Protein AF-A0A6P6XEX5-F1 (afdb_monomer)

Nearest PDB structures (foldseek):
  5hws-assembly1_D  TM=6.840E-01  e=1.763E-03  Thermococcus kodakarensis KOD1
  5ayv-assembly1_A  TM=7.114E-01  e=7.453E-03  Thermococcus kodakarensis KOD1
  3i83-assembly1_A  TM=6.029E-01  e=3.952E-03  Methylococcus capsulatus
  8wl4-assembly1_B-2  TM=6.010E-01  e=1.116E-02  Levilactobacillus brevis
  5x20-assembly3_F  TM=5.588E-01  e=9.944E-03  Enterococcus faecium DO

Sequence (180 aa):
MILKLFLSLLPSLVGALGEPPTDGKTDTNPEGLTAAYGKWASAVAGRLLAGGLSCKVLEKEAFQKQMFEKLIWICAFMLVGARHPGATVGIVEKEYRSEVSSLISELAAAAAAGKGIVFEPAMEDRLCAYSRTVAHFPTAVKEFKWRNGWFYSLSDKAIAEGKPDPCPLHTAWLKELNVV

Foldseek 3Di:
DPDPKDKPPQDQPPDDVPDQTDAQDFPVRNLGLIEIEDPCRVVVQVVCVVSVYHYHYDYPQVVVLSSLLSLQLLLLQQLQLLVPPPAFLQCCVPVVVVSSVVSSVLSQQVCCVVPVHDHDPPSSVVSSRSSVVRRRHRHHDPPCCVHVVVLVVQQVVCVVVVHDGSRVSSNVSCVVSVVD

Structure (mmCIF, N/CA/C/O backbone):
data_AF-A0A6P6XEX5-F1
#
_entry.id   AF-A0A6P6XEX5-F1
#
loop_
_atom_site.group_PDB
_atom_site.id
_atom_site.type_symbol
_atom_site.label_atom_id
_atom_site.label_alt_id
_atom_site.label_comp_id
_atom_site.label_asym_id
_atom_site.label_entity_id
_atom_site.label_seq_id
_atom_site.pdbx_PDB_ins_code
_atom_site.Cartn_x
_atom_site.Cartn_y
_atom_site.Cartn_z
_atom_site.occupancy
_atom_site.B_iso_or_equiv
_atom_site.auth_seq_id
_atom_site.auth_comp_id
_atom_site.auth_asym_id
_atom_site.auth_atom_id
_atom_site.pdbx_PDB_model_num
ATOM 1 N N . MET A 1 1 ? 13.492 -26.925 0.947 1.00 27.88 1 MET A N 1
ATOM 2 C CA . MET A 1 1 ? 14.349 -25.730 0.778 1.00 27.88 1 MET A CA 1
ATOM 3 C C . MET A 1 1 ? 13.771 -24.875 -0.350 1.00 27.88 1 MET A C 1
ATOM 5 O O . MET A 1 1 ? 14.264 -24.917 -1.466 1.00 27.88 1 MET A O 1
ATOM 9 N N . ILE A 1 2 ? 12.652 -24.187 -0.090 1.00 27.62 2 ILE A N 1
ATOM 10 C CA . ILE A 1 2 ? 11.978 -23.347 -1.091 1.00 27.62 2 ILE A CA 1
ATOM 11 C C . ILE A 1 2 ? 12.724 -22.013 -1.161 1.00 27.62 2 ILE A C 1
ATOM 13 O O . ILE A 1 2 ? 13.007 -21.387 -0.140 1.00 27.62 2 ILE A O 1
ATOM 17 N N . LEU A 1 3 ? 13.110 -21.664 -2.382 1.00 27.16 3 LEU A N 1
ATOM 18 C CA . LEU A 1 3 ? 13.881 -20.501 -2.797 1.00 27.16 3 LEU A CA 1
ATOM 19 C C . LEU A 1 3 ? 13.359 -19.217 -2.111 1.00 27.16 3 LEU A C 1
ATOM 21 O O . LEU A 1 3 ? 12.301 -18.711 -2.467 1.00 27.16 3 LEU A O 1
ATOM 25 N N . LYS A 1 4 ? 14.088 -18.676 -1.121 1.00 36.16 4 LYS A N 1
ATOM 26 C CA . LYS A 1 4 ? 13.813 -17.347 -0.536 1.00 36.16 4 LYS A CA 1
ATOM 27 C C . LYS A 1 4 ? 14.276 -16.259 -1.510 1.00 36.16 4 LYS A C 1
ATOM 29 O O . LYS A 1 4 ? 15.278 -15.593 -1.268 1.00 36.16 4 LYS A O 1
ATOM 34 N N . LEU A 1 5 ? 13.587 -16.137 -2.636 1.00 39.56 5 LEU A N 1
ATOM 35 C CA . LEU A 1 5 ? 13.584 -14.911 -3.417 1.00 39.56 5 LEU A CA 1
ATOM 36 C C . LEU A 1 5 ? 12.306 -14.174 -3.034 1.00 39.56 5 LEU A C 1
ATOM 38 O O . LEU A 1 5 ? 11.211 -14.653 -3.318 1.00 39.56 5 LEU A O 1
ATOM 42 N N . PHE A 1 6 ? 12.450 -13.036 -2.369 1.00 53.50 6 PHE A N 1
ATOM 43 C CA . PHE A 1 6 ? 11.340 -12.110 -2.223 1.00 53.50 6 PHE A CA 1
ATOM 44 C C . PHE A 1 6 ? 11.479 -11.089 -3.346 1.00 53.50 6 PHE A C 1
ATOM 46 O O . PHE A 1 6 ? 12.516 -10.440 -3.478 1.00 53.50 6 PHE A O 1
ATOM 53 N N . LEU A 1 7 ? 10.454 -11.014 -4.186 1.00 52.31 7 LEU A N 1
ATOM 54 C CA . LEU A 1 7 ? 10.374 -10.083 -5.298 1.00 52.31 7 LEU A CA 1
ATOM 55 C C . LEU A 1 7 ? 9.227 -9.128 -4.984 1.00 52.31 7 LEU A C 1
ATOM 57 O O . LEU A 1 7 ? 8.080 -9.562 -4.866 1.00 52.31 7 LEU A O 1
ATOM 61 N N . SER A 1 8 ? 9.522 -7.843 -4.811 1.00 54.03 8 SER A N 1
ATOM 62 C CA . SER A 1 8 ? 8.479 -6.822 -4.765 1.00 54.03 8 SER A CA 1
ATOM 63 C C . SER A 1 8 ? 8.159 -6.455 -6.212 1.00 54.03 8 SER A C 1
ATOM 65 O O . SER A 1 8 ? 8.762 -5.555 -6.795 1.00 54.03 8 SER A O 1
ATOM 67 N N . LEU A 1 9 ? 7.268 -7.230 -6.834 1.00 51.44 9 LEU A N 1
ATOM 68 C CA . LEU A 1 9 ? 6.806 -6.959 -8.193 1.00 51.44 9 LEU A CA 1
ATOM 69 C C . LEU A 1 9 ? 5.894 -5.727 -8.182 1.00 51.44 9 LEU A C 1
ATOM 71 O O . LEU A 1 9 ? 4.719 -5.771 -7.819 1.00 51.44 9 LEU A O 1
ATOM 75 N N . LEU A 1 10 ? 6.474 -4.610 -8.583 1.00 47.97 10 LEU A N 1
ATOM 76 C CA . LEU A 1 10 ? 5.819 -3.362 -8.931 1.00 47.97 10 LEU A CA 1
ATOM 77 C C . LEU A 1 10 ? 6.327 -3.025 -10.337 1.00 47.97 10 LEU A C 1
ATOM 79 O O . LEU A 1 10 ? 7.532 -2.805 -10.467 1.00 47.97 10 LEU A O 1
ATOM 83 N N . PRO A 1 11 ? 5.520 -2.879 -11.398 1.00 49.88 11 PRO A N 1
ATOM 84 C CA . PRO A 1 11 ? 4.329 -3.538 -11.926 1.00 49.88 11 PRO A CA 1
ATOM 85 C C . PRO A 1 11 ? 4.674 -4.360 -13.197 1.00 49.88 11 PRO A C 1
ATOM 87 O O . PRO A 1 11 ? 3.879 -4.392 -14.131 1.00 49.88 11 PRO A O 1
ATOM 90 N N . SER A 1 12 ? 5.860 -4.976 -13.265 1.00 43.56 12 SER A N 1
ATOM 91 C CA . SER A 1 12 ? 6.526 -5.473 -14.491 1.00 43.56 12 SER A CA 1
ATOM 92 C C . SER A 1 12 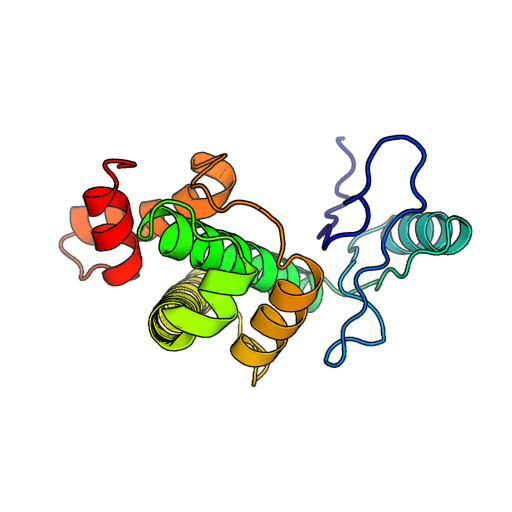? 5.778 -6.520 -15.341 1.00 43.56 12 SER A C 1
ATOM 94 O O . SER A 1 12 ? 6.319 -7.027 -16.319 1.00 43.56 12 SER A O 1
ATOM 96 N N . LEU A 1 13 ? 4.534 -6.845 -14.990 1.00 50.16 13 LEU A N 1
ATOM 97 C CA . LEU A 1 13 ? 3.676 -7.825 -15.655 1.00 50.16 13 LEU A CA 1
ATOM 98 C C . LEU A 1 13 ? 2.259 -7.303 -15.925 1.00 50.16 13 LEU A C 1
ATOM 100 O O . LEU A 1 13 ? 1.345 -8.085 -16.173 1.00 50.16 13 LEU A O 1
ATOM 104 N N . VAL A 1 14 ? 2.050 -5.990 -15.863 1.00 52.62 14 VAL A N 1
ATOM 105 C CA . VAL A 1 14 ? 0.822 -5.401 -16.385 1.00 5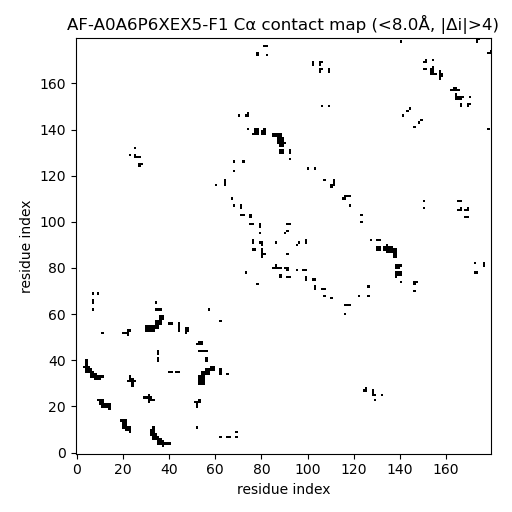2.62 14 VAL A CA 1
ATOM 106 C C . VAL A 1 14 ? 0.942 -5.306 -17.905 1.00 52.62 14 VAL A C 1
ATOM 108 O O . VAL A 1 14 ? 1.577 -4.395 -18.430 1.00 52.62 14 VAL A O 1
ATOM 111 N N . GLY A 1 15 ? 0.351 -6.277 -18.587 1.00 54.38 15 GLY A N 1
ATOM 112 C CA . GLY A 1 15 ? 0.158 -6.297 -20.031 1.00 54.38 15 GLY A CA 1
ATOM 113 C C . GLY A 1 15 ? -0.719 -7.485 -20.406 1.00 54.38 15 GLY A C 1
ATOM 114 O O . GLY A 1 15 ? -0.703 -8.515 -19.721 1.00 54.38 15 GLY A O 1
ATOM 115 N N . ALA A 1 16 ? -1.518 -7.349 -21.459 1.00 59.72 16 ALA A N 1
ATOM 116 C CA . ALA A 1 16 ? -2.188 -8.501 -22.047 1.00 59.72 16 ALA A CA 1
ATOM 117 C C . ALA A 1 16 ? -1.142 -9.486 -22.602 1.00 59.72 16 ALA A C 1
ATOM 119 O O . ALA A 1 16 ? -0.001 -9.122 -22.893 1.00 59.72 16 ALA A O 1
ATOM 120 N N . LEU A 1 17 ? -1.516 -10.759 -22.758 1.00 60.75 17 LEU A N 1
ATOM 121 C CA . LEU A 1 17 ? -0.630 -11.739 -23.384 1.00 60.75 17 LEU A CA 1
ATOM 122 C C . LEU A 1 17 ? -0.215 -11.243 -24.780 1.00 60.75 17 LEU A C 1
ATOM 124 O O . LEU A 1 17 ? -1.068 -11.041 -25.639 1.00 60.75 17 LEU A O 1
ATOM 128 N N . GLY A 1 18 ? 1.092 -11.077 -24.995 1.00 68.38 18 GLY A N 1
ATOM 129 C CA . GLY A 1 18 ? 1.657 -10.571 -26.250 1.00 68.38 18 GLY A CA 1
ATOM 130 C C . GLY A 1 18 ? 2.039 -9.088 -26.233 1.00 68.38 18 GLY A C 1
ATOM 131 O O . GLY A 1 18 ? 2.708 -8.640 -27.160 1.00 68.38 18 GLY A O 1
ATOM 132 N N . GLU A 1 19 ? 1.688 -8.339 -25.185 1.00 71.06 19 GLU A N 1
ATOM 133 C CA . GLU A 1 19 ? 2.183 -6.976 -24.995 1.00 71.06 19 GLU A CA 1
ATOM 134 C C . GLU A 1 19 ? 3.587 -6.976 -24.371 1.00 71.06 19 GLU A C 1
ATOM 136 O O . GLU A 1 19 ? 3.905 -7.838 -23.541 1.00 71.06 19 GLU A O 1
ATOM 141 N N . PRO A 1 20 ? 4.454 -6.021 -24.756 1.00 69.31 20 PRO A N 1
ATOM 142 C CA . PRO A 1 20 ? 5.742 -5.852 -24.104 1.00 69.31 20 PRO A CA 1
ATOM 143 C C . PRO A 1 20 ? 5.537 -5.516 -22.618 1.00 69.31 20 PRO A C 1
ATOM 145 O O . PRO A 1 20 ? 4.615 -4.774 -22.270 1.00 69.31 20 PRO A O 1
ATOM 148 N N . PRO A 1 21 ? 6.384 -6.044 -21.722 1.00 71.38 21 PRO A N 1
ATOM 149 C CA . PRO A 1 21 ? 6.218 -5.816 -20.297 1.00 71.38 21 PRO A CA 1
ATOM 150 C C . PRO A 1 21 ? 6.490 -4.345 -19.952 1.00 71.38 21 PRO A C 1
ATOM 152 O O . PRO A 1 21 ? 7.447 -3.741 -20.439 1.00 71.38 21 PRO A O 1
ATOM 155 N N . THR A 1 22 ? 5.654 -3.766 -19.089 1.00 71.00 22 THR A N 1
ATOM 156 C CA . THR A 1 22 ? 5.794 -2.363 -18.673 1.00 71.00 22 THR A CA 1
ATOM 157 C C . THR A 1 22 ? 6.792 -2.242 -17.528 1.00 71.00 22 THR A C 1
ATOM 159 O O . THR A 1 22 ? 6.556 -2.752 -16.434 1.00 71.00 22 THR A O 1
ATOM 162 N N . ASP A 1 23 ? 7.904 -1.544 -17.754 1.00 75.50 23 ASP A N 1
ATOM 163 C CA . ASP A 1 23 ? 8.873 -1.252 -16.699 1.00 75.50 23 ASP A CA 1
ATOM 164 C C . ASP A 1 23 ? 8.265 -0.297 -15.659 1.00 75.50 23 ASP A C 1
ATOM 166 O O . ASP A 1 23 ? 7.586 0.670 -15.998 1.00 75.50 23 ASP A O 1
ATOM 170 N N . GLY A 1 24 ? 8.511 -0.554 -14.376 1.00 73.06 24 GLY A N 1
ATOM 171 C CA . GLY A 1 24 ? 7.910 0.177 -13.259 1.00 73.06 24 GLY A CA 1
ATOM 172 C C . GLY A 1 24 ? 8.481 1.557 -13.004 1.00 73.06 24 GLY A C 1
ATOM 173 O O . GLY A 1 24 ? 8.614 1.932 -11.843 1.00 73.06 24 GLY A O 1
ATOM 174 N N . LYS A 1 25 ? 8.899 2.258 -14.051 1.00 83.38 25 LYS A N 1
ATOM 175 C CA . LYS A 1 25 ? 9.536 3.567 -13.970 1.00 83.38 25 LYS A CA 1
ATOM 176 C C . LYS A 1 25 ? 8.484 4.655 -13.841 1.00 83.38 25 LYS A C 1
ATOM 178 O O . LYS A 1 25 ? 7.477 4.645 -14.544 1.00 83.38 25 LYS A O 1
ATOM 183 N N . THR A 1 26 ? 8.742 5.601 -12.951 1.00 81.31 26 THR A N 1
ATOM 184 C CA . THR A 1 26 ? 7.909 6.791 -12.749 1.00 81.31 26 THR A CA 1
ATOM 185 C C . THR A 1 26 ? 8.785 8.042 -12.796 1.00 81.31 26 THR A C 1
ATOM 187 O O . THR A 1 26 ? 10.012 7.954 -12.782 1.00 81.31 26 THR A O 1
ATOM 190 N N . ASP A 1 27 ? 8.155 9.212 -12.821 1.00 83.06 27 ASP A N 1
ATOM 191 C CA . ASP A 1 27 ? 8.796 10.515 -12.611 1.00 83.06 27 ASP A CA 1
ATOM 192 C C . ASP A 1 27 ? 9.574 10.585 -11.284 1.00 83.06 27 ASP A C 1
ATOM 194 O O . ASP A 1 27 ? 10.649 11.178 -11.227 1.00 83.06 27 ASP A O 1
ATOM 198 N N . THR A 1 28 ? 9.078 9.927 -10.233 1.00 82.88 28 THR A N 1
ATOM 199 C CA . THR A 1 28 ? 9.733 9.860 -8.913 1.00 82.88 28 THR A CA 1
ATOM 200 C C . THR A 1 28 ? 10.701 8.685 -8.741 1.00 82.88 28 THR A C 1
ATOM 202 O O . THR A 1 28 ? 11.463 8.664 -7.776 1.00 82.88 28 THR A O 1
ATOM 205 N N . ASN A 1 29 ? 10.655 7.688 -9.629 1.00 82.94 29 ASN A N 1
ATOM 206 C CA . ASN A 1 29 ? 11.462 6.465 -9.585 1.00 82.94 29 ASN A CA 1
ATOM 207 C C . ASN A 1 29 ? 11.939 6.085 -10.998 1.00 82.94 29 ASN A C 1
ATOM 209 O O . ASN A 1 29 ? 11.479 5.083 -11.564 1.00 82.94 29 ASN A O 1
ATOM 213 N N . PRO A 1 30 ? 12.851 6.873 -11.596 1.00 83.69 30 PRO A N 1
ATOM 214 C CA . PRO A 1 30 ? 13.365 6.616 -12.942 1.00 83.69 30 PRO A CA 1
ATOM 215 C C . PRO A 1 30 ? 14.175 5.312 -13.040 1.00 83.69 30 PRO A C 1
ATOM 217 O O . PRO A 1 30 ? 14.339 4.753 -14.125 1.00 83.69 30 PRO A O 1
ATOM 220 N N . GLU A 1 31 ? 14.662 4.797 -11.911 1.00 82.81 31 GLU A N 1
ATOM 221 C CA . GLU A 1 31 ? 15.345 3.510 -11.786 1.00 82.81 31 GLU A CA 1
ATOM 222 C C . GLU A 1 31 ? 14.390 2.305 -11.727 1.00 82.81 31 GLU A C 1
ATOM 224 O O . GLU A 1 31 ? 14.846 1.162 -11.757 1.00 82.81 31 GLU A O 1
ATOM 229 N N . GLY A 1 32 ? 13.082 2.565 -11.650 1.00 84.38 32 GLY A N 1
ATOM 230 C CA . GLY A 1 32 ? 12.016 1.575 -11.577 1.00 84.38 32 GLY A CA 1
ATOM 231 C C . GLY A 1 32 ? 11.721 1.059 -10.170 1.00 84.38 32 GLY A C 1
ATOM 232 O O . GLY A 1 32 ? 12.504 1.197 -9.231 1.00 84.38 32 GLY A O 1
ATOM 233 N N . LEU A 1 33 ? 10.540 0.466 -10.008 1.00 84.75 33 LEU A N 1
ATOM 234 C CA . LEU A 1 33 ? 10.009 0.035 -8.710 1.00 84.75 33 LEU A CA 1
ATOM 235 C C . LEU A 1 33 ? 10.213 -1.458 -8.406 1.00 84.75 33 LEU A C 1
ATOM 237 O O . LEU A 1 33 ? 9.987 -1.890 -7.276 1.00 84.75 33 LEU A O 1
ATOM 241 N N . THR A 1 34 ? 10.644 -2.259 -9.384 1.00 87.62 34 THR A N 1
ATOM 242 C CA . THR A 1 34 ? 10.927 -3.680 -9.150 1.00 87.62 34 THR A CA 1
ATOM 243 C C . THR A 1 34 ? 12.220 -3.826 -8.346 1.00 87.62 34 THR A C 1
ATOM 245 O O . THR A 1 34 ? 13.259 -3.270 -8.704 1.00 87.62 34 THR A O 1
ATOM 248 N N . ALA A 1 35 ? 12.173 -4.609 -7.268 1.00 90.50 35 ALA A N 1
ATOM 249 C CA . ALA A 1 35 ? 13.337 -4.888 -6.435 1.00 90.50 35 ALA A CA 1
ATOM 250 C C . ALA A 1 35 ? 13.400 -6.353 -5.997 1.00 90.50 35 ALA A C 1
ATOM 252 O O . ALA A 1 35 ? 12.380 -7.041 -5.899 1.00 90.50 35 ALA A O 1
ATOM 253 N N . ALA A 1 36 ? 14.618 -6.817 -5.728 1.00 91.75 36 ALA A N 1
ATOM 254 C CA . ALA A 1 36 ? 14.936 -8.163 -5.284 1.00 91.75 36 ALA A CA 1
ATOM 255 C C . ALA A 1 36 ? 15.941 -8.134 -4.125 1.00 91.75 36 ALA A C 1
ATOM 257 O O . ALA A 1 36 ? 16.850 -7.305 -4.083 1.00 91.75 36 ALA A O 1
ATOM 258 N N . TYR A 1 37 ? 15.809 -9.100 -3.217 1.00 91.88 37 TYR A N 1
ATOM 259 C CA . TYR A 1 37 ? 16.752 -9.353 -2.126 1.00 91.88 37 TYR A CA 1
ATOM 260 C C . TYR A 1 37 ? 17.051 -10.853 -1.997 1.00 91.88 37 TYR A C 1
ATOM 262 O O . TYR A 1 37 ? 16.199 -11.706 -2.266 1.00 91.88 37 TYR A O 1
ATOM 270 N N . GLY A 1 38 ? 18.268 -11.175 -1.549 1.00 91.94 38 GLY A N 1
ATOM 271 C CA . GLY A 1 38 ? 18.718 -12.530 -1.230 1.00 91.94 38 GLY A CA 1
ATOM 272 C C . GLY A 1 38 ? 19.782 -13.075 -2.185 1.00 91.94 38 GLY A C 1
ATOM 273 O O . GLY A 1 38 ? 20.195 -12.420 -3.137 1.00 91.94 38 GLY A O 1
ATOM 274 N N . LYS A 1 39 ? 20.210 -14.323 -1.940 1.00 94.00 39 LYS A N 1
ATOM 275 C CA . LYS A 1 39 ? 21.330 -14.992 -2.639 1.00 94.00 39 LYS A CA 1
ATOM 276 C C . LYS A 1 39 ? 21.255 -14.920 -4.171 1.00 94.00 39 LYS A C 1
ATOM 278 O O . LYS A 1 39 ? 22.284 -14.901 -4.835 1.00 94.00 39 LYS A O 1
ATOM 283 N N . TRP A 1 40 ? 20.045 -14.924 -4.727 1.00 93.69 40 TRP A N 1
ATOM 284 C CA . TRP A 1 40 ? 19.809 -14.960 -6.171 1.00 93.69 40 TRP A CA 1
ATOM 285 C C . TRP A 1 40 ? 19.349 -13.620 -6.751 1.00 93.69 40 TRP A C 1
ATOM 287 O O . TRP A 1 40 ? 19.015 -13.570 -7.932 1.00 93.69 40 TRP A O 1
ATOM 297 N N . ALA A 1 41 ? 19.326 -12.546 -5.955 1.00 91.88 41 ALA A N 1
ATOM 298 C CA . ALA A 1 41 ? 18.794 -11.254 -6.381 1.00 91.88 41 ALA A CA 1
ATOM 299 C C . ALA A 1 41 ? 19.501 -10.726 -7.636 1.00 91.88 41 ALA A C 1
ATOM 301 O O . ALA A 1 41 ? 18.828 -10.372 -8.598 1.00 91.88 41 ALA A O 1
ATOM 302 N N . SER A 1 42 ? 20.835 -10.790 -7.693 1.00 94.12 42 SER A N 1
ATOM 303 C CA . SER A 1 42 ? 21.598 -10.357 -8.874 1.00 94.12 42 SER A CA 1
ATOM 304 C C . SER A 1 42 ? 21.297 -11.194 -10.118 1.00 94.12 42 SER A C 1
ATOM 306 O O . SER A 1 42 ? 21.179 -10.653 -11.213 1.00 94.12 42 SER A O 1
ATOM 308 N N . ALA A 1 43 ? 21.117 -12.510 -9.964 1.00 94.12 43 ALA A N 1
ATOM 309 C CA . ALA A 1 43 ? 20.757 -13.382 -11.082 1.00 94.12 43 ALA A CA 1
ATOM 310 C C . ALA A 1 43 ? 19.347 -13.073 -11.614 1.00 94.12 43 ALA A C 1
ATOM 312 O O . ALA A 1 43 ? 19.109 -13.120 -12.818 1.00 94.12 43 ALA A O 1
ATOM 313 N N . VAL A 1 44 ? 18.412 -12.739 -10.724 1.00 91.56 44 VAL A N 1
ATOM 314 C CA . VAL A 1 44 ? 17.046 -12.336 -11.085 1.00 91.56 44 VAL A CA 1
ATOM 315 C C . VAL A 1 44 ? 17.042 -10.973 -11.761 1.00 91.56 44 VAL A C 1
ATOM 317 O O . VAL A 1 44 ? 16.433 -10.835 -12.818 1.00 91.56 44 VAL A O 1
ATOM 320 N N . ALA A 1 45 ? 17.772 -10.003 -11.210 1.00 91.62 45 ALA A N 1
ATOM 321 C CA . ALA A 1 45 ? 17.919 -8.686 -11.811 1.00 91.62 45 ALA A CA 1
ATOM 322 C C . ALA A 1 45 ? 18.525 -8.777 -13.218 1.00 91.62 45 ALA A C 1
ATOM 324 O O . ALA A 1 45 ? 18.003 -8.165 -14.143 1.00 91.62 45 ALA A O 1
ATOM 325 N N . GLY A 1 46 ? 19.548 -9.619 -13.414 1.00 94.00 46 GLY A N 1
ATOM 326 C CA . GLY A 1 46 ? 20.130 -9.870 -14.735 1.00 94.00 46 GLY A CA 1
ATOM 327 C C . GLY A 1 46 ? 19.138 -10.472 -15.738 1.00 94.00 46 GLY A C 1
ATOM 328 O O . GLY A 1 46 ? 19.132 -10.084 -16.903 1.00 94.00 46 GLY A O 1
ATOM 329 N N . ARG A 1 47 ? 18.256 -11.380 -15.296 1.00 92.19 47 ARG A N 1
ATOM 330 C CA . ARG A 1 47 ? 17.200 -11.951 -16.154 1.00 92.19 47 ARG A CA 1
ATOM 331 C C . ARG A 1 47 ? 16.126 -10.928 -16.522 1.00 92.19 47 ARG A C 1
ATOM 333 O O . ARG A 1 47 ? 15.693 -10.913 -17.667 1.00 92.19 47 ARG A O 1
ATOM 340 N N . LEU A 1 48 ? 15.714 -10.085 -15.575 1.00 89.38 48 LEU A N 1
ATOM 341 C CA . LEU A 1 48 ? 14.763 -9.001 -15.836 1.00 89.38 48 LEU A CA 1
ATOM 342 C C . LEU A 1 48 ? 15.359 -7.976 -16.808 1.00 89.38 48 LEU A C 1
ATOM 344 O O . LEU A 1 48 ? 14.705 -7.622 -17.785 1.00 89.38 48 LEU A O 1
ATOM 348 N N . LEU A 1 49 ? 16.629 -7.609 -16.619 1.00 90.75 49 LEU A N 1
ATOM 349 C CA . LEU A 1 49 ? 17.345 -6.705 -17.517 1.00 90.75 49 LEU A CA 1
ATOM 350 C C . LEU A 1 49 ? 17.442 -7.262 -18.942 1.00 90.75 49 LEU A C 1
ATOM 352 O O . LEU A 1 49 ? 17.220 -6.526 -19.898 1.00 90.75 49 LEU A O 1
ATOM 356 N N . ALA A 1 50 ? 17.713 -8.563 -19.096 1.00 89.69 50 ALA A N 1
ATOM 357 C CA . ALA A 1 50 ? 17.712 -9.222 -20.405 1.00 89.69 50 ALA A CA 1
ATOM 358 C C . ALA A 1 50 ? 16.335 -9.176 -21.101 1.00 89.69 50 ALA A C 1
ATOM 360 O O . ALA A 1 50 ? 16.268 -9.232 -22.325 1.00 89.69 50 ALA A O 1
ATOM 361 N N . GLY A 1 51 ? 15.251 -9.047 -20.330 1.00 84.69 51 GLY A N 1
ATOM 362 C CA . GLY A 1 51 ? 13.890 -8.808 -20.817 1.00 84.69 51 GLY A CA 1
ATOM 363 C C . GLY A 1 51 ? 13.502 -7.328 -20.933 1.00 84.69 51 GLY A C 1
ATOM 364 O O . GLY A 1 51 ? 12.324 -7.040 -21.118 1.00 84.69 51 GLY A O 1
ATOM 365 N N . GLY A 1 52 ? 14.450 -6.393 -20.795 1.00 85.88 52 GLY A N 1
ATOM 366 C CA . GLY A 1 52 ? 14.203 -4.949 -20.884 1.00 85.88 52 GLY A CA 1
ATOM 367 C C . GLY A 1 52 ? 13.596 -4.312 -19.628 1.00 85.88 52 GLY A C 1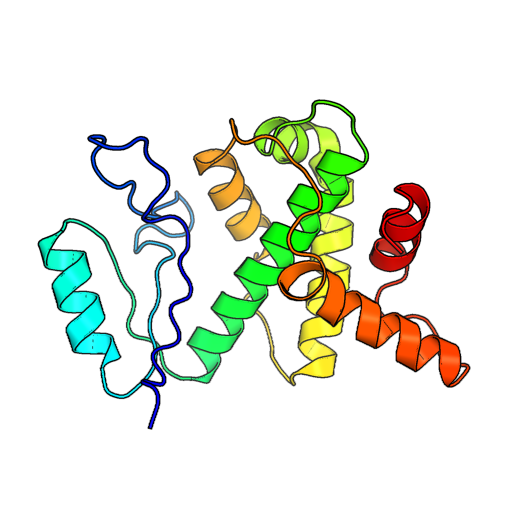
ATOM 368 O O . GLY A 1 52 ? 13.139 -3.174 -19.689 1.00 85.88 52 GLY A O 1
ATOM 369 N N . LEU A 1 53 ? 13.593 -5.018 -18.494 1.00 87.00 53 LEU A N 1
ATOM 370 C CA . LEU A 1 53 ? 12.986 -4.567 -17.242 1.00 87.00 53 LEU A CA 1
ATOM 371 C C . LEU A 1 53 ? 14.038 -4.181 -16.206 1.00 87.00 53 LEU A C 1
ATOM 373 O O . LEU A 1 53 ? 15.026 -4.887 -15.996 1.00 87.00 53 LEU A O 1
ATOM 377 N N . SER A 1 54 ? 13.798 -3.077 -15.504 1.00 89.69 54 SER A N 1
ATOM 378 C CA . SER A 1 54 ? 14.641 -2.673 -14.385 1.00 89.69 54 SER A CA 1
ATOM 379 C C . SER A 1 54 ? 14.407 -3.558 -13.155 1.00 89.69 54 SER A C 1
ATOM 381 O O . SER A 1 54 ? 13.308 -4.058 -12.908 1.00 89.69 54 SER A O 1
ATOM 383 N N . CYS A 1 55 ? 15.458 -3.777 -12.364 1.00 90.75 55 CYS A N 1
ATOM 384 C CA . CYS A 1 55 ? 15.356 -4.453 -11.076 1.00 90.75 55 CYS A CA 1
ATOM 385 C C . CYS A 1 55 ? 16.488 -4.008 -10.152 1.00 90.75 55 CYS A C 1
ATOM 387 O O . CYS A 1 55 ? 17.666 -4.204 -10.454 1.00 90.75 55 CYS A O 1
ATOM 389 N N . LYS A 1 56 ? 16.127 -3.441 -9.002 1.00 91.88 56 LYS A N 1
ATOM 390 C CA . LYS A 1 56 ? 17.075 -3.078 -7.948 1.00 91.88 56 LYS A CA 1
ATOM 391 C C . LYS A 1 56 ? 17.440 -4.303 -7.119 1.00 91.88 56 LYS A C 1
ATOM 393 O O . LYS A 1 56 ? 16.556 -4.995 -6.619 1.00 91.88 56 LYS A O 1
ATOM 398 N N . VAL A 1 57 ? 18.730 -4.535 -6.899 1.00 93.19 57 VAL A N 1
ATOM 399 C CA . VAL A 1 57 ? 19.184 -5.446 -5.842 1.00 93.19 57 VAL A CA 1
ATOM 400 C C . VAL A 1 57 ? 19.369 -4.621 -4.580 1.00 93.19 57 VAL A C 1
ATOM 402 O O . VAL A 1 57 ? 20.174 -3.695 -4.561 1.00 93.19 57 VAL A O 1
ATOM 405 N N . LEU A 1 58 ? 18.584 -4.923 -3.553 1.00 93.38 58 LEU A N 1
ATOM 406 C CA . LEU A 1 58 ? 18.568 -4.171 -2.303 1.00 93.38 58 LEU A CA 1
ATOM 407 C C . LEU A 1 58 ? 19.022 -5.043 -1.146 1.00 93.38 58 LEU A C 1
ATOM 409 O O . LEU A 1 58 ? 18.822 -6.255 -1.166 1.00 93.38 58 LEU A O 1
ATOM 413 N N . GLU A 1 59 ? 19.544 -4.403 -0.105 1.00 93.75 59 GLU A N 1
ATOM 414 C CA . GLU A 1 59 ? 19.728 -5.034 1.197 1.00 93.75 59 GLU A CA 1
ATOM 415 C C . GLU A 1 59 ? 18.392 -5.234 1.917 1.00 93.75 59 GLU A C 1
ATOM 417 O O . GLU A 1 59 ? 17.377 -4.607 1.597 1.00 93.75 59 GLU A O 1
ATOM 422 N N . LYS A 1 60 ? 18.394 -6.123 2.916 1.00 90.38 60 LYS A N 1
ATOM 423 C CA . LYS A 1 60 ? 17.182 -6.616 3.587 1.00 90.38 60 LYS A CA 1
ATOM 424 C C . LYS A 1 60 ? 16.237 -5.499 4.030 1.00 90.38 60 LYS A C 1
ATOM 426 O O . LYS A 1 60 ? 15.041 -5.581 3.774 1.00 90.38 60 LYS A O 1
ATOM 431 N N . GLU A 1 61 ? 16.766 -4.486 4.709 1.00 92.25 61 GLU A N 1
ATOM 432 C CA . GLU A 1 61 ? 15.960 -3.405 5.276 1.00 92.25 61 GLU A CA 1
ATOM 433 C C . GLU A 1 61 ? 15.321 -2.544 4.180 1.00 92.25 61 GLU A C 1
ATOM 435 O O . GLU A 1 61 ? 14.107 -2.344 4.177 1.00 92.25 61 GLU A O 1
ATOM 440 N N . ALA A 1 62 ? 16.112 -2.105 3.197 1.00 92.00 62 ALA A N 1
ATOM 441 C CA . ALA A 1 62 ? 15.621 -1.319 2.066 1.00 92.00 62 ALA A CA 1
ATOM 442 C C . ALA A 1 62 ? 14.564 -2.085 1.255 1.00 92.00 62 ALA A C 1
ATOM 444 O O . ALA A 1 62 ? 13.545 -1.524 0.850 1.00 92.00 62 ALA A O 1
ATOM 445 N N . PHE A 1 63 ? 14.769 -3.390 1.073 1.00 91.44 63 PHE A N 1
ATOM 446 C CA . PHE A 1 63 ? 13.801 -4.260 0.422 1.00 91.44 63 PHE A CA 1
ATOM 447 C C . PHE A 1 63 ? 12.496 -4.388 1.225 1.00 91.44 63 PHE A C 1
ATOM 449 O O . PHE A 1 63 ? 11.405 -4.294 0.662 1.00 91.44 63 PHE A O 1
ATOM 456 N N . GLN A 1 64 ? 12.585 -4.551 2.550 1.00 91.62 64 GLN A N 1
ATOM 457 C CA . GLN A 1 64 ? 11.410 -4.596 3.423 1.00 91.62 64 GLN A CA 1
ATOM 458 C C . GLN A 1 64 ? 10.610 -3.290 3.377 1.00 91.62 64 GLN A C 1
ATOM 460 O O . GLN A 1 64 ? 9.385 -3.350 3.285 1.00 91.62 64 GLN A O 1
ATOM 465 N N . LYS A 1 65 ? 11.276 -2.128 3.375 1.00 92.12 65 LYS A N 1
ATOM 466 C CA . LYS A 1 65 ? 10.613 -0.824 3.215 1.00 92.12 65 LYS A CA 1
ATOM 467 C C . LYS A 1 65 ? 9.801 -0.774 1.914 1.00 92.12 65 LYS A C 1
ATOM 469 O O . LYS A 1 65 ? 8.609 -0.491 1.963 1.00 92.12 65 LYS A O 1
ATOM 474 N N . GLN A 1 66 ? 10.388 -1.155 0.775 1.00 90.31 66 GLN A N 1
ATOM 475 C CA . GLN A 1 66 ? 9.671 -1.171 -0.512 1.00 90.31 66 GLN A CA 1
ATOM 476 C C . GLN A 1 66 ? 8.520 -2.186 -0.561 1.00 90.31 66 GLN A C 1
ATOM 478 O O . GLN A 1 66 ? 7.471 -1.901 -1.141 1.00 90.31 66 GLN A O 1
ATOM 483 N N . MET A 1 67 ? 8.669 -3.351 0.081 1.00 91.31 67 MET A N 1
ATOM 484 C CA . MET A 1 67 ? 7.558 -4.297 0.231 1.00 91.31 67 MET A CA 1
ATOM 485 C C . MET A 1 67 ? 6.376 -3.674 0.977 1.00 91.31 67 MET A C 1
ATOM 487 O O . MET A 1 67 ? 5.232 -3.849 0.554 1.00 91.31 67 MET A O 1
ATOM 491 N N . PHE A 1 68 ? 6.636 -2.956 2.073 1.00 94.25 68 PHE A N 1
ATOM 492 C CA . PHE A 1 68 ? 5.573 -2.297 2.822 1.00 94.25 68 PHE A CA 1
ATOM 493 C C . PHE A 1 68 ? 4.983 -1.108 2.075 1.00 94.25 68 PHE A C 1
ATOM 495 O O . PHE A 1 68 ? 3.766 -0.989 2.074 1.00 94.25 68 PHE A O 1
ATOM 502 N N . GLU A 1 69 ? 5.779 -0.294 1.376 1.00 94.44 69 GLU A N 1
ATOM 503 C CA . GLU A 1 69 ? 5.237 0.772 0.520 1.00 94.44 69 GLU A CA 1
ATOM 504 C C . GLU A 1 69 ? 4.264 0.200 -0.524 1.00 94.44 69 GLU A C 1
ATOM 506 O O . GLU A 1 69 ? 3.160 0.718 -0.695 1.00 94.44 69 GLU A O 1
ATOM 511 N N . LYS A 1 70 ? 4.599 -0.937 -1.154 1.00 90.38 70 LYS A N 1
ATOM 512 C CA . LYS A 1 70 ? 3.679 -1.627 -2.073 1.00 90.38 70 LYS A CA 1
ATOM 513 C C . LYS A 1 70 ? 2.415 -2.120 -1.374 1.00 90.38 70 LYS A C 1
ATOM 515 O O . LYS A 1 70 ? 1.315 -1.965 -1.909 1.00 90.38 70 LYS A O 1
ATOM 520 N N . LEU A 1 71 ? 2.559 -2.742 -0.207 1.00 95.00 71 LEU A N 1
ATOM 521 C CA . LEU A 1 71 ? 1.418 -3.245 0.552 1.00 95.00 71 LEU A CA 1
ATOM 522 C C . LEU A 1 71 ? 0.488 -2.098 0.980 1.00 95.00 71 LEU A C 1
ATOM 524 O O . LEU A 1 71 ? -0.722 -2.196 0.808 1.00 95.00 71 LEU A O 1
ATOM 528 N N . ILE A 1 72 ? 1.049 -0.995 1.470 1.00 97.50 72 ILE A N 1
ATOM 529 C CA . ILE A 1 72 ? 0.313 0.213 1.853 1.00 97.50 72 ILE A CA 1
ATOM 530 C C . ILE A 1 72 ? -0.410 0.790 0.639 1.00 97.50 72 ILE A C 1
ATOM 532 O O . ILE A 1 72 ? -1.612 1.024 0.713 1.00 97.50 72 ILE A O 1
ATOM 536 N N . TRP A 1 73 ? 0.278 0.936 -0.498 1.00 97.06 73 TRP A N 1
ATOM 537 C CA . TRP A 1 73 ? -0.328 1.415 -1.739 1.00 97.06 73 TRP A CA 1
ATOM 538 C C . TRP A 1 73 ? -1.550 0.595 -2.143 1.00 97.06 73 TRP A C 1
ATOM 540 O O . TRP A 1 73 ? -2.615 1.156 -2.396 1.00 97.06 73 TRP A O 1
ATOM 550 N N . ILE A 1 74 ? -1.416 -0.736 -2.192 1.00 95.88 74 ILE A N 1
ATOM 551 C CA . ILE A 1 74 ? -2.509 -1.586 -2.670 1.00 95.88 74 ILE A CA 1
ATOM 552 C C . ILE A 1 74 ? -3.662 -1.629 -1.671 1.00 95.88 74 ILE A C 1
ATOM 554 O O . ILE A 1 74 ? -4.811 -1.654 -2.097 1.00 95.88 74 ILE A O 1
ATOM 558 N N . CYS A 1 75 ? -3.384 -1.613 -0.366 1.00 98.06 75 CYS A N 1
ATOM 559 C CA . CYS A 1 75 ? -4.422 -1.515 0.655 1.00 98.06 75 CYS A CA 1
ATOM 560 C C . CYS A 1 75 ? -5.157 -0.176 0.544 1.00 98.06 75 CYS A C 1
ATOM 562 O O . CYS A 1 75 ? -6.380 -0.172 0.475 1.00 98.06 75 CYS A O 1
ATOM 564 N N . ALA A 1 76 ? -4.428 0.938 0.435 1.00 98.50 76 ALA A N 1
ATOM 565 C CA . ALA A 1 76 ? -5.013 2.271 0.424 1.00 98.50 76 ALA A CA 1
ATOM 566 C C . ALA A 1 76 ? -5.832 2.558 -0.841 1.00 98.50 76 ALA A C 1
ATOM 568 O O . ALA A 1 76 ? -7.026 2.833 -0.753 1.00 98.50 76 ALA A O 1
ATOM 569 N N . PHE A 1 77 ? -5.225 2.438 -2.026 1.00 98.25 77 PHE A N 1
ATOM 570 C CA . PHE A 1 77 ? -5.897 2.779 -3.284 1.00 98.25 77 PHE A CA 1
ATOM 571 C C . PHE A 1 77 ? -7.079 1.858 -3.586 1.00 98.25 77 PHE A C 1
ATOM 573 O O . PHE A 1 77 ? -8.114 2.319 -4.066 1.00 98.25 77 PHE A O 1
ATOM 580 N N . MET A 1 78 ? -6.948 0.559 -3.302 1.00 97.50 78 MET A N 1
ATOM 581 C CA . MET A 1 78 ? -8.022 -0.391 -3.592 1.00 97.50 78 MET A CA 1
ATOM 582 C C . MET A 1 78 ? -9.165 -0.291 -2.588 1.00 97.50 78 MET A C 1
ATOM 584 O O . MET A 1 78 ? -10.307 -0.509 -2.981 1.00 97.50 78 MET A O 1
ATOM 588 N N . LEU A 1 79 ? -8.876 0.022 -1.318 1.00 98.50 79 LEU A N 1
ATOM 589 C CA . LEU A 1 79 ? -9.912 0.225 -0.310 1.00 98.50 79 LEU A CA 1
ATOM 590 C C . LEU A 1 79 ? -10.681 1.519 -0.568 1.00 98.50 79 LEU A C 1
ATOM 592 O O . LEU A 1 79 ? -11.900 1.462 -0.663 1.00 98.50 79 LEU A O 1
ATOM 596 N N . VAL A 1 80 ? -9.987 2.649 -0.756 1.00 98.56 80 VAL A N 1
ATOM 597 C CA . VAL A 1 80 ? -10.642 3.931 -1.072 1.00 98.56 80 VAL A CA 1
ATOM 598 C C . VAL A 1 80 ? -11.471 3.800 -2.343 1.00 98.56 80 VAL A C 1
ATOM 600 O O . VAL A 1 80 ? -12.646 4.137 -2.342 1.00 98.56 80 VAL A O 1
ATOM 603 N N . GLY A 1 81 ? -10.914 3.228 -3.410 1.00 98.25 81 GLY A N 1
ATOM 604 C CA . GLY A 1 81 ? -11.679 3.044 -4.638 1.00 98.25 81 GLY A CA 1
ATOM 605 C C . GLY A 1 81 ? -12.890 2.120 -4.486 1.00 98.25 81 GLY A C 1
ATOM 606 O O . GLY A 1 81 ? -13.937 2.403 -5.052 1.00 98.25 81 GLY A O 1
ATOM 607 N N . ALA A 1 82 ? -12.813 1.076 -3.656 1.00 97.81 82 ALA A N 1
ATOM 608 C CA . ALA A 1 82 ? -13.971 0.224 -3.386 1.00 97.81 82 ALA A CA 1
ATOM 609 C C . ALA A 1 82 ? -15.101 0.948 -2.622 1.00 97.81 82 ALA A C 1
ATOM 611 O O . ALA A 1 82 ? -16.253 0.534 -2.738 1.00 97.81 82 ALA A O 1
ATOM 612 N N . ARG A 1 83 ? -14.795 2.031 -1.890 1.00 97.69 83 ARG A N 1
ATOM 613 C CA . ARG A 1 83 ? -15.795 2.926 -1.269 1.00 97.69 83 ARG A CA 1
ATOM 614 C C . ARG A 1 83 ? -16.491 3.843 -2.266 1.00 97.69 83 ARG A C 1
ATOM 616 O O . ARG A 1 83 ? -17.573 4.337 -1.971 1.00 97.69 83 ARG A O 1
ATOM 623 N N . HIS A 1 84 ? -15.907 4.032 -3.446 1.00 97.94 84 HIS A N 1
ATOM 624 C CA . HIS A 1 84 ? -16.417 4.912 -4.493 1.00 97.94 84 HIS A CA 1
ATOM 625 C C . HIS A 1 84 ? -16.766 4.076 -5.733 1.00 97.94 84 HIS A C 1
ATOM 627 O O . HIS A 1 84 ? -15.906 3.854 -6.589 1.00 97.94 84 HIS A O 1
ATOM 633 N N . PRO A 1 85 ? -18.008 3.556 -5.848 1.00 94.75 85 PRO A N 1
ATOM 634 C CA . PRO A 1 85 ? -18.374 2.593 -6.885 1.00 94.75 85 PRO A CA 1
ATOM 635 C C . PRO A 1 85 ? -17.985 3.040 -8.299 1.00 94.75 85 PRO A C 1
ATOM 637 O O . PRO A 1 85 ? -18.381 4.105 -8.765 1.00 94.75 85 PRO A O 1
ATOM 640 N N . GLY A 1 86 ? -17.223 2.195 -8.998 1.00 94.69 86 GLY A N 1
ATOM 641 C CA . GLY A 1 86 ? -16.748 2.466 -10.358 1.00 94.69 86 GLY A CA 1
ATOM 642 C C . GLY A 1 86 ? -15.446 3.271 -10.445 1.00 94.69 86 GLY A C 1
ATOM 643 O O . GLY A 1 86 ? -14.927 3.438 -11.548 1.00 94.69 86 GLY A O 1
ATOM 644 N N . ALA A 1 87 ? -14.875 3.720 -9.323 1.00 97.94 87 ALA A N 1
ATOM 645 C CA . ALA A 1 87 ? -13.611 4.443 -9.329 1.00 97.94 87 ALA A CA 1
ATOM 646 C C . ALA A 1 87 ? -12.449 3.549 -9.795 1.00 97.94 87 ALA A C 1
ATOM 648 O O . ALA A 1 87 ? -12.195 2.456 -9.272 1.00 97.94 87 ALA A O 1
ATOM 649 N N . THR A 1 88 ? -11.696 4.035 -10.777 1.00 98.19 88 THR A N 1
ATOM 650 C CA . THR A 1 88 ? -10.395 3.472 -11.145 1.00 98.19 88 THR A CA 1
ATOM 651 C C . THR A 1 88 ? -9.303 4.021 -10.231 1.00 98.19 88 THR A C 1
ATOM 653 O O . THR A 1 88 ? -9.504 5.007 -9.522 1.00 98.19 88 THR A O 1
ATOM 656 N N . VAL A 1 89 ? -8.110 3.427 -10.268 1.00 97.06 89 VAL A N 1
ATOM 657 C CA . VAL A 1 89 ? -6.949 3.927 -9.512 1.00 97.06 89 VAL A CA 1
ATOM 658 C C . VAL A 1 89 ? -6.654 5.403 -9.821 1.00 97.06 89 VAL A C 1
ATOM 660 O O . VAL A 1 89 ? -6.292 6.154 -8.919 1.00 97.06 89 VAL A O 1
ATOM 663 N N . GLY A 1 90 ? -6.839 5.837 -11.071 1.00 96.88 90 GLY A N 1
ATOM 664 C CA . GLY A 1 90 ? -6.647 7.230 -11.479 1.00 96.88 90 GLY A CA 1
ATOM 665 C C . GLY A 1 90 ? -7.705 8.178 -10.915 1.00 96.88 90 GLY A C 1
ATOM 666 O O . GLY A 1 90 ? -7.364 9.275 -10.488 1.00 96.88 90 GLY A O 1
ATOM 667 N N . ILE A 1 91 ? -8.970 7.747 -10.857 1.00 98.25 91 ILE A N 1
ATOM 668 C CA . ILE A 1 91 ? -10.038 8.517 -10.197 1.00 98.25 91 ILE A CA 1
ATOM 669 C C . ILE A 1 91 ? -9.721 8.658 -8.706 1.00 98.25 91 ILE A C 1
ATOM 671 O O . ILE A 1 91 ? -9.778 9.755 -8.166 1.00 98.25 91 ILE A O 1
ATOM 675 N N . VAL 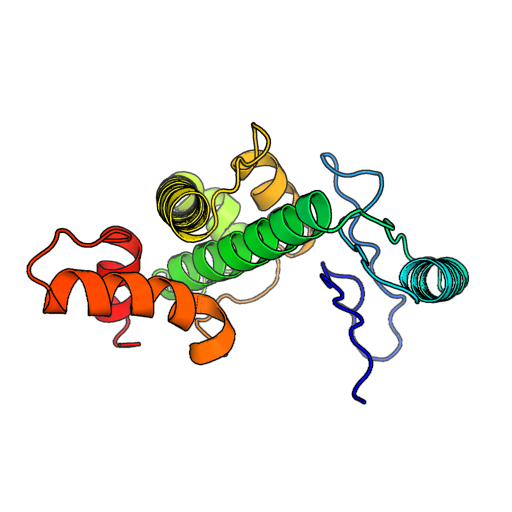A 1 92 ? -9.297 7.572 -8.056 1.00 98.44 92 VAL A N 1
ATOM 676 C CA . VAL A 1 92 ? -8.883 7.587 -6.645 1.00 98.44 92 VAL A CA 1
ATOM 677 C C . VAL A 1 92 ? -7.726 8.550 -6.390 1.00 98.44 92 VAL A C 1
ATOM 679 O O . VAL A 1 92 ? -7.767 9.313 -5.429 1.00 98.44 92 VAL A O 1
ATOM 682 N N . GLU A 1 93 ? -6.714 8.548 -7.256 1.00 97.50 93 GLU A N 1
ATOM 683 C CA . GLU A 1 93 ? -5.574 9.460 -7.143 1.00 97.50 93 GLU A CA 1
ATOM 684 C C . GLU A 1 93 ? -5.971 10.931 -7.298 1.00 97.50 93 GLU A C 1
ATOM 686 O O . GLU A 1 93 ? -5.480 11.767 -6.541 1.00 97.50 93 GLU A O 1
ATOM 691 N N . LYS A 1 94 ? -6.874 11.230 -8.236 1.00 97.44 94 LYS A N 1
ATOM 692 C CA . LYS A 1 94 ? -7.247 12.595 -8.613 1.00 97.44 94 LYS A CA 1
ATOM 693 C C . LYS A 1 94 ? -8.345 13.198 -7.735 1.00 97.44 94 LYS A C 1
ATOM 695 O O . LYS A 1 94 ? -8.256 14.364 -7.364 1.00 97.44 94 LYS A O 1
ATOM 700 N N . GLU A 1 95 ? -9.395 12.434 -7.448 1.00 98.19 95 GLU A N 1
ATOM 701 C CA . GLU A 1 95 ? -10.636 12.929 -6.833 1.00 98.19 95 GLU A CA 1
ATOM 702 C C . GLU A 1 95 ? -10.720 12.604 -5.338 1.00 98.19 95 GLU A C 1
ATOM 704 O O . GLU A 1 95 ? -11.286 13.381 -4.573 1.00 98.19 95 GLU A O 1
ATOM 709 N N . TYR A 1 96 ? -10.081 11.515 -4.899 1.00 98.25 96 TYR A N 1
ATOM 710 C CA . TYR A 1 96 ? -10.120 11.033 -3.510 1.00 98.25 96 TYR A CA 1
ATOM 711 C C . TYR A 1 96 ? -8.742 11.079 -2.831 1.00 98.25 96 TYR A C 1
ATOM 713 O O . TYR A 1 96 ? -8.433 10.305 -1.921 1.00 98.25 96 TYR A O 1
ATOM 721 N N . ARG A 1 97 ? -7.894 12.022 -3.265 1.00 97.00 97 ARG A N 1
ATOM 722 C CA . 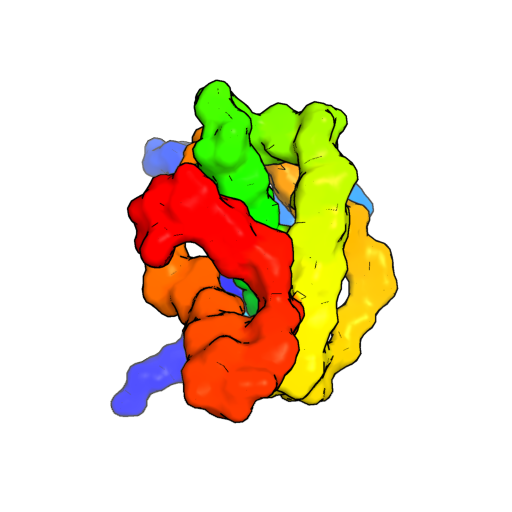ARG A 1 97 ? -6.497 12.166 -2.829 1.00 97.00 97 ARG A CA 1
ATOM 723 C C . ARG A 1 97 ? -6.337 12.295 -1.314 1.00 97.00 97 ARG A C 1
ATOM 725 O O . ARG A 1 97 ? -5.426 11.697 -0.747 1.00 97.00 97 ARG A O 1
ATOM 732 N N . SER A 1 98 ? -7.214 13.055 -0.662 1.00 98.06 98 SER A N 1
ATOM 733 C CA . SER A 1 98 ? -7.178 13.272 0.790 1.00 98.06 98 SER A CA 1
ATOM 734 C C . SER A 1 98 ? -7.469 11.993 1.582 1.00 98.06 98 SER A C 1
ATOM 736 O O . SER A 1 98 ? -6.785 11.716 2.569 1.00 98.06 98 SER A O 1
ATOM 738 N N . GLU A 1 99 ? -8.434 11.182 1.137 1.00 98.50 99 GLU A N 1
ATOM 739 C CA . GLU A 1 99 ? -8.746 9.885 1.753 1.00 98.50 99 GLU A CA 1
ATOM 740 C C . GLU A 1 99 ? -7.557 8.930 1.635 1.00 98.50 99 GLU A C 1
ATOM 742 O O . GLU A 1 99 ? -7.148 8.304 2.614 1.00 98.50 99 GLU A O 1
ATOM 747 N N . VAL A 1 100 ? -6.953 8.875 0.446 1.00 98.00 100 VAL A N 1
ATOM 748 C CA . VAL A 1 100 ? -5.763 8.063 0.186 1.00 98.00 100 VAL A CA 1
ATOM 749 C C . VAL A 1 100 ? -4.584 8.508 1.048 1.00 98.00 100 VAL A C 1
ATOM 751 O O . VAL A 1 100 ? -3.944 7.660 1.660 1.00 98.00 100 VAL A O 1
ATOM 754 N N . SER A 1 101 ? -4.300 9.811 1.124 1.00 98.19 101 SER A N 1
ATOM 755 C CA . SER A 1 101 ? -3.220 10.368 1.953 1.00 98.19 101 SER A CA 1
ATOM 756 C C . SER A 1 101 ? -3.398 10.014 3.433 1.00 98.19 101 SER A C 1
ATOM 758 O O . SER A 1 101 ? -2.464 9.527 4.082 1.00 98.19 101 SER A O 1
ATOM 760 N N . SER A 1 102 ? -4.625 10.163 3.945 1.00 98.44 102 SER A N 1
ATOM 761 C CA . SER A 1 102 ? -4.968 9.833 5.333 1.00 98.44 102 SER A CA 1
ATOM 762 C C . SER A 1 102 ? -4.727 8.353 5.625 1.00 98.44 102 SER A C 1
ATOM 764 O O . SER A 1 102 ? -4.075 8.006 6.610 1.00 98.44 102 SER A O 1
ATOM 766 N N . LEU A 1 103 ? -5.185 7.475 4.729 1.00 98.62 103 LEU A N 1
ATOM 767 C CA . LEU A 1 103 ? -5.027 6.036 4.902 1.00 98.62 103 LEU A CA 1
ATOM 768 C C . LEU A 1 103 ? -3.576 5.573 4.709 1.00 98.62 103 LEU A C 1
ATOM 770 O O . LEU A 1 103 ? -3.105 4.729 5.464 1.00 98.62 103 LEU A O 1
ATOM 774 N N . ILE A 1 104 ? -2.832 6.135 3.751 1.00 98.50 104 ILE A N 1
ATOM 775 C CA . ILE A 1 104 ? -1.393 5.862 3.595 1.00 98.50 104 ILE A CA 1
ATOM 776 C C . ILE A 1 104 ? -0.654 6.214 4.886 1.00 98.50 104 ILE A C 1
ATOM 778 O O . ILE A 1 104 ? 0.148 5.411 5.358 1.00 98.50 104 ILE A O 1
ATOM 782 N N . SER A 1 105 ? -0.939 7.382 5.465 1.00 98.25 105 SER A N 1
ATOM 783 C CA . SER A 1 105 ? -0.295 7.850 6.695 1.00 98.25 105 SER A CA 1
ATOM 784 C C . SER A 1 105 ? -0.582 6.928 7.881 1.00 98.25 105 SER A C 1
ATOM 786 O O . SER A 1 105 ? 0.341 6.547 8.601 1.00 98.25 105 SER A O 1
ATOM 788 N N . GLU A 1 106 ? -1.839 6.511 8.051 1.00 98.56 106 GLU A N 1
ATOM 789 C CA . GLU A 1 106 ? -2.248 5.570 9.099 1.00 98.56 106 GLU A CA 1
ATOM 790 C C . GLU A 1 106 ? -1.544 4.210 8.953 1.00 98.56 106 GLU A C 1
ATOM 792 O O . GLU A 1 106 ? -0.885 3.732 9.881 1.00 98.56 106 GLU A O 1
ATOM 797 N N . LEU A 1 107 ? -1.612 3.606 7.762 1.00 98.50 107 LEU A N 1
ATOM 798 C CA . LEU A 1 107 ? -1.008 2.300 7.504 1.00 98.50 107 LEU A CA 1
ATOM 799 C C . LEU A 1 107 ? 0.525 2.348 7.596 1.00 98.50 107 LEU A C 1
ATOM 801 O O . LEU A 1 107 ? 1.147 1.402 8.084 1.00 98.50 107 LEU A O 1
ATOM 805 N N . ALA A 1 108 ? 1.152 3.448 7.170 1.00 97.94 108 ALA A N 1
ATOM 806 C CA . ALA A 1 108 ? 2.588 3.657 7.327 1.00 97.94 108 ALA A CA 1
ATOM 807 C C . ALA A 1 108 ? 2.985 3.744 8.806 1.00 97.94 108 ALA A C 1
ATOM 809 O O . ALA A 1 108 ? 3.964 3.110 9.201 1.00 97.94 108 ALA A O 1
ATOM 810 N N . ALA A 1 109 ? 2.216 4.454 9.637 1.00 97.81 109 ALA A N 1
ATOM 811 C CA . ALA A 1 109 ? 2.462 4.534 11.076 1.00 97.81 109 ALA A CA 1
ATOM 812 C C . ALA A 1 109 ? 2.342 3.157 11.751 1.00 97.81 109 ALA A C 1
ATOM 814 O O . ALA A 1 109 ? 3.236 2.750 12.500 1.00 97.81 109 ALA A O 1
ATOM 815 N N . ALA A 1 110 ? 1.295 2.394 11.427 1.00 97.56 110 ALA A N 1
ATOM 816 C CA . ALA A 1 110 ? 1.114 1.038 11.938 1.00 97.56 110 ALA A CA 1
ATOM 817 C C . ALA A 1 110 ? 2.237 0.089 11.484 1.00 97.56 110 ALA A C 1
ATOM 819 O O . ALA A 1 110 ? 2.752 -0.701 12.281 1.00 97.56 110 ALA A O 1
ATOM 820 N N . ALA A 1 111 ? 2.667 0.185 10.221 1.00 96.25 111 ALA A N 1
ATOM 821 C CA . ALA A 1 111 ? 3.772 -0.613 9.703 1.00 96.25 111 ALA A CA 1
ATOM 822 C C . ALA A 1 111 ? 5.113 -0.251 10.359 1.00 96.25 111 ALA A C 1
ATOM 824 O O . ALA A 1 111 ? 5.863 -1.151 10.747 1.00 96.25 111 ALA A O 1
ATOM 825 N N . ALA A 1 112 ? 5.385 1.044 10.533 1.00 96.31 112 ALA A N 1
ATOM 826 C CA . ALA A 1 112 ? 6.570 1.551 11.214 1.00 96.31 112 ALA A CA 1
ATOM 827 C C . ALA A 1 112 ? 6.650 1.029 12.653 1.00 96.31 112 ALA A C 1
ATOM 829 O O . ALA A 1 112 ? 7.652 0.416 13.028 1.00 96.31 112 ALA A O 1
ATOM 830 N N . ALA A 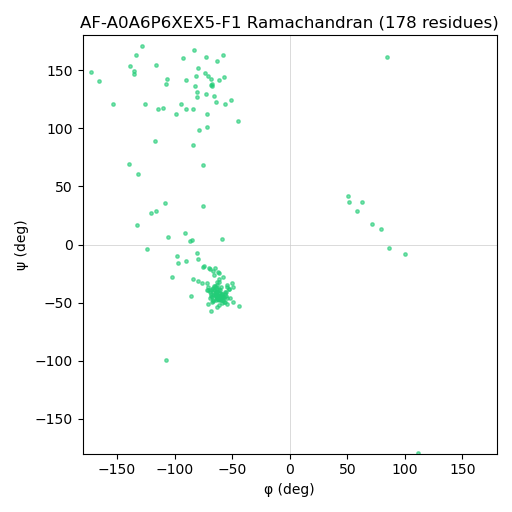1 113 ? 5.566 1.164 13.423 1.00 95.81 113 ALA A N 1
ATOM 831 C CA . ALA A 1 113 ? 5.488 0.667 14.794 1.00 95.81 113 ALA A CA 1
ATOM 832 C C . ALA A 1 113 ? 5.589 -0.868 14.872 1.00 95.81 113 ALA A C 1
ATOM 834 O O . ALA A 1 113 ? 6.323 -1.409 15.696 1.00 95.81 113 ALA A O 1
ATOM 835 N N . GLY A 1 114 ? 4.887 -1.588 13.991 1.00 92.38 114 GLY A N 1
ATOM 836 C CA . GLY A 1 114 ? 4.819 -3.051 14.019 1.00 92.38 114 GLY A CA 1
ATOM 837 C C . GLY A 1 114 ? 6.072 -3.769 13.508 1.00 92.38 114 GLY A C 1
ATOM 838 O O . GLY A 1 114 ? 6.245 -4.962 13.775 1.00 92.38 114 GLY A O 1
ATOM 839 N N . LYS A 1 115 ? 6.935 -3.087 12.742 1.00 92.31 115 LYS A N 1
ATOM 840 C CA . LYS A 1 115 ? 8.144 -3.676 12.136 1.00 92.31 115 LYS A CA 1
ATOM 841 C C . LYS A 1 115 ? 9.443 -2.963 12.489 1.00 92.31 115 LYS A C 1
ATOM 843 O O . LYS A 1 115 ? 10.494 -3.461 12.096 1.00 92.31 115 LYS A O 1
ATOM 848 N N . GLY A 1 116 ? 9.382 -1.857 13.230 1.00 93.62 116 GLY A N 1
ATOM 849 C CA . GLY A 1 116 ? 10.557 -1.059 13.578 1.00 93.62 116 GLY A CA 1
ATOM 850 C C . GLY A 1 116 ? 11.236 -0.464 12.345 1.00 93.62 116 GLY A C 1
ATOM 851 O O . GLY A 1 116 ? 12.460 -0.432 12.283 1.00 93.62 116 GLY A O 1
ATOM 852 N N . ILE A 1 117 ? 10.449 -0.063 11.343 1.00 92.25 117 ILE A N 1
ATOM 853 C CA . ILE A 1 117 ? 10.952 0.517 10.091 1.00 92.25 117 ILE A CA 1
ATOM 854 C C . ILE A 1 117 ? 10.692 2.020 10.059 1.00 92.25 117 ILE A C 1
ATOM 856 O O . ILE A 1 117 ? 9.642 2.485 10.493 1.00 92.25 117 ILE A O 1
ATOM 860 N N . VAL A 1 118 ? 11.637 2.772 9.501 1.00 94.69 118 VAL A N 1
ATOM 861 C CA . VAL A 1 118 ? 11.474 4.201 9.210 1.00 94.69 118 VAL A CA 1
ATOM 862 C C . VAL A 1 118 ? 11.394 4.362 7.703 1.00 94.69 118 VAL A C 1
ATOM 864 O O . VAL A 1 118 ? 12.326 3.994 6.987 1.00 94.69 118 VAL A O 1
ATOM 867 N N . PHE A 1 119 ? 10.265 4.859 7.216 1.00 94.50 119 PHE A N 1
ATOM 868 C CA . PHE A 1 119 ? 10.081 5.095 5.792 1.00 94.50 119 PHE A CA 1
ATOM 869 C C . PHE A 1 119 ? 10.744 6.391 5.341 1.00 94.50 119 PHE A C 1
ATOM 871 O O . PHE A 1 119 ? 10.856 7.346 6.107 1.00 94.50 119 PHE A O 1
ATOM 878 N N . GLU A 1 120 ? 11.134 6.421 4.070 1.00 93.38 120 GLU A N 1
ATOM 879 C CA . GLU A 1 120 ? 11.692 7.622 3.459 1.00 93.38 120 GLU A CA 1
ATOM 880 C C . GLU A 1 120 ? 10.599 8.6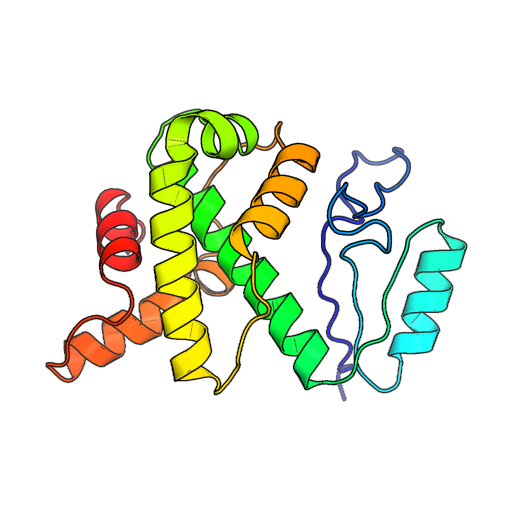89 3.269 1.00 93.38 120 GLU A C 1
ATOM 882 O O . GLU A 1 120 ? 9.454 8.335 2.942 1.00 93.38 120 GLU A O 1
ATOM 887 N N . PRO A 1 121 ? 10.933 9.986 3.414 1.00 91.06 121 PRO A N 1
ATOM 888 C CA . PRO A 1 121 ? 9.982 11.086 3.242 1.00 91.06 121 PRO A CA 1
ATOM 889 C C . PRO A 1 121 ? 9.351 11.077 1.843 1.00 91.06 121 PRO A C 1
ATOM 891 O O . PRO A 1 121 ? 9.872 10.443 0.928 1.00 91.06 121 PRO A O 1
ATOM 894 N N . ALA A 1 122 ? 8.232 11.785 1.662 1.00 92.00 122 ALA A N 1
ATOM 895 C CA . ALA A 1 122 ? 7.498 11.864 0.388 1.00 92.00 122 ALA A CA 1
ATOM 896 C C . ALA A 1 122 ? 7.012 10.502 -0.164 1.00 92.00 122 ALA A C 1
ATOM 898 O O . ALA A 1 122 ? 6.871 10.314 -1.373 1.00 92.00 122 ALA A O 1
ATOM 899 N N . MET A 1 123 ? 6.742 9.527 0.715 1.00 93.12 123 MET A N 1
ATOM 900 C CA . MET A 1 123 ? 6.146 8.244 0.316 1.00 93.12 123 MET A CA 1
ATOM 901 C C . MET A 1 123 ? 4.827 8.441 -0.433 1.00 93.12 123 MET A C 1
ATOM 903 O O . MET A 1 123 ? 4.608 7.816 -1.465 1.00 93.12 123 MET A O 1
ATOM 907 N N . GLU A 1 124 ? 3.958 9.323 0.059 1.00 93.81 124 GLU A N 1
ATOM 908 C CA . GLU A 1 124 ? 2.657 9.589 -0.555 1.00 93.81 124 GLU A CA 1
ATOM 909 C C . GLU A 1 124 ? 2.783 10.022 -2.027 1.00 93.81 124 GLU A C 1
ATOM 911 O O . GLU A 1 124 ? 2.011 9.568 -2.880 1.00 93.81 124 GLU A O 1
ATOM 916 N N . ASP A 1 125 ? 3.778 10.858 -2.332 1.00 93.12 125 ASP A N 1
ATOM 917 C CA . ASP A 1 125 ? 4.068 11.338 -3.684 1.00 93.12 125 ASP A CA 1
ATOM 918 C C . ASP A 1 125 ? 4.556 10.200 -4.583 1.00 93.12 125 ASP A C 1
ATOM 920 O O . ASP A 1 125 ? 4.031 10.020 -5.682 1.00 93.12 125 ASP A O 1
ATOM 924 N N . ARG A 1 126 ? 5.476 9.352 -4.095 1.00 93.56 126 ARG A N 1
ATOM 925 C CA . ARG A 1 126 ? 5.913 8.148 -4.830 1.00 93.56 126 ARG A CA 1
ATOM 926 C C . ARG A 1 126 ? 4.749 7.207 -5.124 1.00 93.56 126 ARG A C 1
ATOM 928 O O . ARG A 1 126 ? 4.630 6.666 -6.224 1.00 93.56 126 ARG A O 1
ATOM 935 N N . LEU A 1 127 ? 3.875 7.004 -4.140 1.00 94.31 127 LEU A N 1
ATOM 936 C CA . LEU A 1 127 ? 2.758 6.077 -4.257 1.00 94.31 127 LEU A CA 1
ATOM 937 C C . LEU A 1 127 ? 1.714 6.546 -5.273 1.00 94.31 127 LEU A C 1
ATOM 939 O O . LEU A 1 127 ? 1.213 5.719 -6.034 1.00 94.31 127 LEU A O 1
ATOM 943 N N . CYS A 1 128 ? 1.414 7.844 -5.354 1.00 94.06 128 CYS A N 1
ATOM 944 C CA . CYS A 1 128 ? 0.526 8.333 -6.415 1.00 94.06 128 CYS A CA 1
ATOM 945 C C . CYS A 1 128 ? 1.201 8.510 -7.770 1.00 94.06 128 CYS A C 1
ATOM 947 O O . CYS A 1 128 ? 0.550 8.246 -8.777 1.00 94.06 128 CYS A O 1
ATOM 949 N N . ALA A 1 129 ? 2.493 8.843 -7.824 1.00 91.25 129 ALA A N 1
ATOM 950 C CA . ALA A 1 129 ? 3.267 8.753 -9.060 1.00 91.25 129 ALA A CA 1
ATOM 951 C C . ALA A 1 129 ? 3.131 7.373 -9.699 1.00 91.25 129 ALA A C 1
ATOM 953 O O . ALA A 1 129 ? 2.796 7.248 -10.878 1.00 91.25 129 ALA A O 1
ATOM 954 N N . TYR A 1 130 ? 3.265 6.329 -8.885 1.00 89.81 130 TYR A N 1
ATOM 955 C CA . TYR A 1 130 ? 2.985 4.980 -9.335 1.00 89.81 130 TYR A CA 1
ATOM 956 C C . TYR A 1 130 ? 1.513 4.781 -9.735 1.00 89.81 130 TYR A C 1
ATOM 958 O O . TYR A 1 130 ? 1.260 4.249 -10.816 1.00 89.81 130 TYR A O 1
ATOM 966 N N . SER A 1 131 ? 0.539 5.243 -8.944 1.00 92.19 131 SER A N 1
ATOM 967 C CA . SER A 1 131 ? -0.891 5.145 -9.294 1.00 92.19 131 SER A CA 1
ATOM 968 C C . SER A 1 131 ? -1.225 5.711 -10.669 1.00 92.19 131 SER A C 1
ATOM 970 O O . SER A 1 131 ? -2.019 5.107 -11.390 1.00 92.19 131 SER A O 1
ATOM 972 N N . ARG A 1 132 ? -0.590 6.818 -11.074 1.00 91.94 132 ARG A N 1
ATOM 973 C CA . ARG A 1 132 ? -0.791 7.417 -12.402 1.00 91.94 132 ARG A CA 1
ATOM 974 C C . ARG A 1 132 ? -0.383 6.474 -13.540 1.00 91.94 132 ARG A C 1
ATOM 976 O O . ARG A 1 132 ? -1.051 6.452 -14.569 1.00 91.94 132 ARG A O 1
ATOM 983 N N . THR A 1 133 ? 0.629 5.623 -13.345 1.00 86.62 133 THR A N 1
ATOM 984 C CA . THR A 1 133 ? 1.040 4.614 -14.349 1.00 86.62 133 THR A CA 1
ATOM 985 C C . THR A 1 133 ? 0.025 3.483 -14.535 1.00 86.62 133 THR A C 1
ATOM 987 O O . THR A 1 133 ? -0.006 2.831 -15.574 1.00 86.62 133 THR A O 1
ATOM 990 N N . VAL A 1 134 ? -0.840 3.266 -13.542 1.00 87.62 134 VAL A N 1
ATOM 991 C CA . VAL A 1 134 ? -1.866 2.213 -13.521 1.00 87.62 134 VAL A CA 1
ATOM 992 C C . VAL A 1 134 ? -3.273 2.810 -13.383 1.00 87.62 134 VAL A C 1
ATOM 994 O O . VAL A 1 134 ? -4.191 2.164 -12.884 1.00 87.62 134 VAL A O 1
ATOM 997 N N . ALA A 1 135 ? -3.464 4.048 -13.847 1.00 92.38 135 ALA A N 1
ATOM 998 C CA . ALA A 1 135 ? -4.674 4.837 -13.615 1.00 92.38 135 ALA A CA 1
ATOM 999 C C . ALA A 1 135 ? -5.976 4.180 -14.115 1.00 92.38 135 ALA A C 1
ATOM 1001 O O . ALA A 1 135 ? -7.047 4.425 -13.562 1.00 92.38 135 ALA A O 1
ATOM 1002 N N . HIS A 1 136 ? -5.898 3.343 -15.150 1.00 89.88 136 HIS A N 1
ATOM 1003 C CA . HIS A 1 136 ? -7.052 2.686 -15.766 1.00 89.88 136 HIS A CA 1
ATOM 1004 C C . HIS A 1 136 ? -7.558 1.463 -14.985 1.00 89.88 136 HIS A C 1
ATOM 1006 O O . HIS A 1 136 ? -8.642 0.963 -15.277 1.00 89.88 136 HIS A O 1
ATOM 1012 N N . PHE A 1 137 ? -6.798 0.954 -14.009 1.00 91.19 137 PHE A N 1
ATOM 1013 C CA . PHE A 1 137 ? -7.188 -0.261 -13.301 1.00 91.19 137 PHE A CA 1
ATOM 1014 C C . PHE A 1 137 ? -8.432 -0.055 -12.437 1.00 91.19 137 PHE A C 1
ATOM 1016 O O . PHE A 1 137 ? -8.493 0.928 -11.692 1.00 91.19 137 PHE A O 1
ATOM 1023 N N . PRO A 1 138 ? -9.391 -1.002 -12.461 1.00 94.75 138 PRO A N 1
ATOM 1024 C CA . PRO A 1 138 ? -10.516 -0.974 -11.544 1.00 94.75 138 PRO A CA 1
ATOM 1025 C C . PRO A 1 138 ? -10.035 -1.241 -10.119 1.00 94.75 138 PRO A C 1
ATOM 1027 O O . PRO A 1 138 ? -9.161 -2.084 -9.883 1.00 94.75 138 PRO A O 1
ATOM 1030 N N . THR A 1 139 ? -10.639 -0.549 -9.162 1.00 96.69 139 THR A N 1
ATOM 1031 C CA . THR A 1 139 ? -10.367 -0.777 -7.745 1.00 96.69 139 THR A CA 1
ATOM 1032 C C . THR A 1 139 ? -11.308 -1.827 -7.167 1.00 96.69 139 THR A C 1
ATOM 1034 O O . THR A 1 139 ? -12.475 -1.929 -7.539 1.00 96.69 139 THR A O 1
ATOM 1037 N N . ALA A 1 140 ? -10.771 -2.675 -6.294 1.00 94.75 140 ALA A N 1
ATOM 1038 C CA . ALA A 1 140 ? -11.540 -3.655 -5.540 1.00 94.75 140 ALA A CA 1
ATOM 1039 C C . ALA A 1 140 ? -10.694 -4.215 -4.398 1.00 94.75 140 ALA A C 1
ATOM 1041 O O . ALA A 1 140 ? -9.517 -4.547 -4.585 1.00 94.75 140 ALA A O 1
ATOM 1042 N N . VAL A 1 141 ? -11.314 -4.429 -3.240 1.00 95.31 141 VAL A N 1
ATOM 1043 C CA . VAL A 1 141 ? -10.688 -5.189 -2.158 1.00 95.31 141 VAL A CA 1
ATOM 1044 C C . VAL A 1 141 ? -10.646 -6.668 -2.554 1.00 95.31 141 VAL A C 1
ATOM 1046 O O . VAL A 1 141 ? -11.670 -7.327 -2.696 1.00 95.31 141 VAL A O 1
ATOM 1049 N N . LYS A 1 142 ? -9.438 -7.192 -2.773 1.00 90.12 142 LYS A N 1
ATOM 1050 C CA . LYS A 1 142 ? -9.178 -8.585 -3.174 1.00 90.12 142 LYS A CA 1
ATOM 1051 C C . LYS A 1 142 ? -8.059 -9.176 -2.328 1.00 90.12 142 LYS A C 1
ATOM 1053 O O . LYS A 1 142 ? -7.306 -8.436 -1.702 1.00 90.12 142 LYS A O 1
ATOM 1058 N N . GLU A 1 143 ? -7.947 -10.505 -2.332 1.00 91.06 143 GLU A N 1
ATOM 1059 C CA . GLU A 1 143 ? -6.864 -11.240 -1.655 1.00 91.06 143 GLU A CA 1
ATOM 1060 C C . GLU A 1 143 ? -6.681 -10.812 -0.190 1.00 91.06 143 GLU A C 1
ATOM 1062 O O . GLU A 1 143 ? -5.555 -10.644 0.276 1.00 91.06 143 GLU A O 1
ATOM 1067 N N . PHE A 1 144 ? -7.796 -10.608 0.528 1.00 92.31 144 PHE A N 1
ATOM 1068 C CA . PHE A 1 144 ? -7.835 -9.932 1.828 1.00 92.31 144 PHE A CA 1
ATOM 1069 C C . PHE A 1 144 ? -6.714 -10.382 2.770 1.00 92.31 144 PHE A C 1
ATOM 1071 O O . PHE A 1 144 ? -5.918 -9.551 3.192 1.00 92.31 144 PHE A O 1
ATOM 1078 N N . LYS A 1 145 ? -6.570 -11.696 2.995 1.00 91.62 145 LYS A N 1
ATOM 1079 C CA . LYS A 1 145 ? -5.533 -12.293 3.857 1.00 91.62 145 LYS A CA 1
ATOM 1080 C C . LYS A 1 145 ? -4.110 -11.784 3.571 1.00 91.62 145 LYS A C 1
ATOM 1082 O O . LYS A 1 145 ? -3.324 -11.645 4.501 1.00 91.62 145 LYS A O 1
ATOM 1087 N N . TRP A 1 146 ? -3.779 -11.537 2.306 1.00 88.88 146 TRP A N 1
ATOM 1088 C CA . TRP A 1 146 ? -2.437 -11.155 1.852 1.00 88.88 146 TRP A CA 1
ATOM 1089 C C . TRP A 1 146 ? -2.261 -9.645 1.673 1.00 88.88 146 TRP A C 1
ATOM 1091 O O . TRP A 1 146 ? -1.129 -9.178 1.572 1.00 88.88 146 TRP A O 1
ATOM 1101 N N . ARG A 1 147 ? -3.368 -8.893 1.620 1.00 93.81 147 ARG A N 1
ATOM 1102 C CA . ARG A 1 147 ? -3.384 -7.432 1.501 1.00 93.81 147 ARG A CA 1
ATOM 1103 C C . ARG A 1 147 ? -3.814 -6.814 2.833 1.00 93.81 147 ARG A C 1
ATOM 1105 O O . ARG A 1 147 ? -3.032 -6.752 3.777 1.00 93.81 147 ARG A O 1
ATOM 1112 N N . ASN A 1 148 ? -5.083 -6.432 2.937 1.00 97.44 148 ASN A N 1
ATOM 1113 C CA . ASN A 1 148 ? -5.647 -5.736 4.095 1.00 97.44 148 ASN A CA 1
ATOM 1114 C C . ASN A 1 148 ? -5.605 -6.544 5.404 1.00 97.44 148 ASN A C 1
ATOM 1116 O O . ASN A 1 148 ? -5.596 -5.961 6.483 1.00 97.44 148 ASN A O 1
ATOM 1120 N N . GLY A 1 149 ? -5.546 -7.873 5.325 1.00 96.75 149 GLY A N 1
ATOM 1121 C CA . GLY A 1 149 ? -5.666 -8.769 6.470 1.00 96.75 149 GLY A CA 1
ATOM 1122 C C . GLY A 1 149 ? -4.556 -8.612 7.503 1.00 96.75 149 GLY A C 1
ATOM 1123 O O . GLY A 1 149 ? -4.822 -8.772 8.690 1.00 96.75 149 GLY A O 1
ATOM 1124 N N . TRP A 1 150 ? -3.330 -8.257 7.095 1.00 95.88 150 TRP A N 1
ATOM 1125 C CA . TRP A 1 150 ? -2.264 -8.014 8.069 1.00 95.88 150 TRP A CA 1
ATOM 1126 C C . TRP A 1 150 ? -2.557 -6.777 8.924 1.00 95.88 150 TRP A C 1
ATOM 1128 O O . TRP A 1 150 ? -2.518 -6.884 10.147 1.00 95.88 150 TRP A O 1
ATOM 1138 N N . PHE A 1 151 ? -2.918 -5.648 8.308 1.00 98.12 151 PHE A N 1
ATOM 1139 C CA . PHE A 1 151 ? -3.287 -4.428 9.033 1.00 98.12 151 PHE A CA 1
ATOM 1140 C C . PHE A 1 151 ? -4.517 -4.643 9.915 1.00 98.12 151 PHE A C 1
ATOM 1142 O O . PHE A 1 151 ? -4.455 -4.372 11.110 1.00 98.12 151 PHE A O 1
ATOM 1149 N N . TYR A 1 152 ? -5.568 -5.266 9.374 1.00 98.38 152 TYR A N 1
ATOM 1150 C CA . TYR A 1 152 ? -6.765 -5.578 10.153 1.00 98.38 152 TYR A CA 1
ATOM 1151 C C . TYR A 1 152 ? -6.469 -6.489 11.353 1.00 98.38 152 TYR A C 1
ATOM 1153 O O . TYR A 1 152 ? -7.023 -6.291 12.426 1.00 98.38 152 TYR A O 1
ATOM 1161 N N . SER A 1 153 ? -5.545 -7.450 11.228 1.00 97.94 153 SER A N 1
ATOM 1162 C CA . SER A 1 153 ? -5.160 -8.302 12.364 1.00 97.94 153 SER A CA 1
ATOM 1163 C C . SER A 1 153 ? -4.456 -7.543 13.494 1.00 97.94 153 SER A C 1
ATOM 1165 O O . SER A 1 153 ? -4.515 -7.975 14.645 1.00 97.94 153 SER A O 1
ATOM 1167 N N . LEU A 1 154 ? -3.790 -6.418 13.193 1.00 97.69 154 LEU A N 1
ATOM 1168 C CA . LEU A 1 154 ? -3.216 -5.545 14.222 1.00 97.69 154 LEU A CA 1
ATOM 1169 C C . LEU A 1 154 ? -4.335 -4.862 15.008 1.00 97.69 154 LEU A C 1
ATOM 1171 O O . LEU A 1 154 ? -4.286 -4.828 16.237 1.00 97.69 154 LEU A O 1
ATOM 1175 N N . SER A 1 155 ? -5.341 -4.375 14.284 1.00 98.25 155 SER A N 1
ATOM 1176 C CA . SER A 1 155 ? -6.541 -3.745 14.824 1.00 98.25 155 SER A CA 1
ATOM 1177 C C . SER A 1 155 ? -7.371 -4.692 15.676 1.00 98.25 155 SER A C 1
ATOM 1179 O O . SER A 1 155 ? -7.598 -4.413 16.851 1.00 98.25 155 SER A O 1
ATOM 1181 N N . ASP A 1 156 ? -7.737 -5.849 15.128 1.00 98.06 156 ASP A N 1
ATOM 1182 C CA . ASP A 1 156 ? -8.505 -6.889 15.816 1.00 98.06 156 ASP A CA 1
ATOM 1183 C C . ASP A 1 156 ? -7.833 -7.314 17.131 1.00 98.06 156 ASP A C 1
ATOM 1185 O O . ASP A 1 156 ? -8.456 -7.320 18.193 1.00 98.06 156 ASP A O 1
ATOM 1189 N N . LYS A 1 157 ? -6.514 -7.549 17.095 1.00 97.94 157 LYS A N 1
ATOM 1190 C CA . LYS A 1 157 ? -5.739 -7.890 18.292 1.00 97.94 157 LYS A CA 1
ATOM 1191 C C . LYS A 1 157 ? -5.727 -6.762 19.328 1.00 97.94 157 LYS A C 1
ATOM 1193 O O . LYS A 1 157 ? -5.912 -7.031 20.512 1.00 97.94 157 LYS A O 1
ATOM 1198 N N . ALA A 1 158 ? -5.476 -5.519 18.915 1.00 97.94 158 ALA A N 1
ATOM 1199 C CA . ALA A 1 158 ? -5.427 -4.387 19.839 1.00 97.94 158 ALA A CA 1
ATOM 1200 C C . ALA A 1 158 ? -6.785 -4.167 20.522 1.00 97.94 158 ALA A C 1
ATOM 1202 O O . ALA A 1 158 ? -6.841 -4.033 21.744 1.00 97.94 158 ALA A O 1
ATOM 1203 N N . ILE A 1 159 ? -7.871 -4.223 19.750 1.00 97.81 159 ILE A N 1
ATOM 1204 C CA . ILE A 1 159 ? -9.240 -4.077 20.250 1.00 97.81 159 ILE A CA 1
ATOM 1205 C C . ILE A 1 159 ? -9.584 -5.205 21.230 1.00 97.81 159 ILE A C 1
ATOM 1207 O O . ILE A 1 159 ? -10.114 -4.932 22.307 1.00 97.81 159 ILE A O 1
ATOM 1211 N N . ALA A 1 160 ? -9.242 -6.458 20.910 1.00 97.81 160 ALA A N 1
ATOM 1212 C CA . ALA A 1 160 ? -9.465 -7.601 21.800 1.00 97.81 160 ALA A CA 1
ATOM 1213 C C . ALA A 1 160 ? -8.709 -7.478 23.137 1.00 97.81 160 ALA A C 1
ATOM 1215 O O . ALA A 1 160 ? -9.170 -7.969 24.165 1.00 97.81 160 ALA A O 1
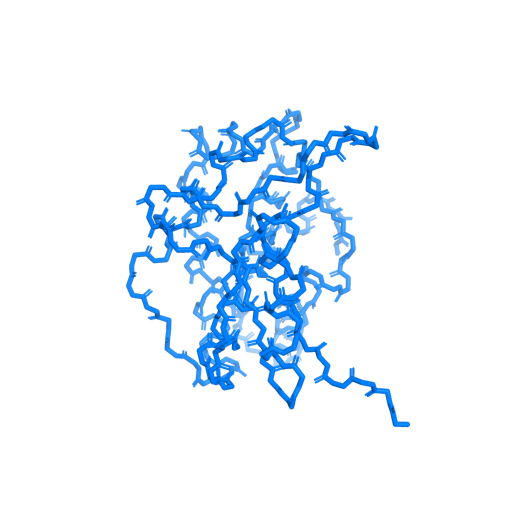ATOM 1216 N N . GLU A 1 161 ? -7.565 -6.790 23.141 1.00 97.88 161 GLU A N 1
ATOM 1217 C CA . GLU A 1 161 ? -6.783 -6.472 24.340 1.00 97.88 161 GLU A CA 1
ATOM 1218 C C . GLU A 1 161 ? -7.272 -5.199 25.069 1.00 97.88 161 GLU A C 1
ATOM 1220 O O . GLU A 1 161 ? -6.642 -4.769 26.036 1.00 97.88 161 GLU A O 1
ATOM 1225 N N . GLY A 1 162 ? -8.366 -4.572 24.617 1.00 97.81 162 GLY A N 1
ATOM 1226 C CA . GLY A 1 162 ? -8.898 -3.326 25.181 1.00 97.81 162 GLY A CA 1
ATOM 1227 C C . GLY A 1 162 ? -8.047 -2.086 24.881 1.00 97.81 162 GLY A C 1
ATOM 1228 O O . GLY A 1 162 ? -8.171 -1.071 25.566 1.00 97.81 162 GLY A O 1
ATOM 1229 N N . LYS A 1 163 ? -7.155 -2.162 23.888 1.00 97.81 163 LYS A N 1
ATOM 1230 C CA . LYS A 1 163 ? -6.294 -1.057 23.452 1.00 97.81 163 LYS A CA 1
ATOM 1231 C C . LYS A 1 163 ? -6.951 -0.267 22.315 1.00 97.81 163 LYS A C 1
ATOM 1233 O O . LYS A 1 163 ? -7.830 -0.794 21.631 1.00 97.81 163 LYS A O 1
ATOM 1238 N N . PRO A 1 164 ? -6.511 0.981 22.072 1.00 97.75 164 PRO A N 1
ATOM 1239 C CA . PRO A 1 164 ? -6.926 1.728 20.891 1.00 97.75 164 PRO A CA 1
ATOM 1240 C C . PRO A 1 164 ? -6.600 0.975 19.599 1.00 97.75 164 PRO A C 1
ATOM 1242 O O . PRO A 1 164 ? -5.555 0.327 19.500 1.00 97.75 164 PRO A O 1
ATOM 1245 N N . ASP A 1 165 ? -7.479 1.105 18.607 1.00 98.31 165 ASP A N 1
ATOM 1246 C CA . ASP A 1 165 ? -7.235 0.588 17.263 1.00 98.31 165 ASP A CA 1
ATOM 1247 C C . ASP A 1 165 ? -6.031 1.329 16.629 1.00 98.31 165 ASP A C 1
ATOM 1249 O O . ASP A 1 165 ? -6.068 2.558 16.549 1.00 98.31 165 ASP A O 1
ATOM 1253 N N . PRO A 1 166 ? -4.957 0.636 16.200 1.00 97.88 166 PRO A N 1
ATOM 1254 C CA . PRO A 1 166 ? -3.835 1.232 15.476 1.00 97.88 166 PRO A CA 1
ATOM 1255 C C . PRO A 1 166 ? -4.159 1.687 14.044 1.00 97.88 166 PRO A C 1
ATOM 1257 O O . PRO A 1 166 ? -3.390 2.474 13.498 1.00 97.88 166 PRO A O 1
ATOM 1260 N N . CYS A 1 167 ? -5.231 1.181 13.422 1.00 98.44 167 CYS A N 1
ATOM 1261 C CA . CYS A 1 167 ? -5.665 1.533 12.063 1.00 98.44 167 CYS A CA 1
ATOM 1262 C C . CYS A 1 167 ? -7.181 1.846 12.018 1.00 98.44 167 CYS A C 1
ATOM 1264 O O . CYS A 1 167 ? -7.942 1.136 11.353 1.00 98.44 167 CYS A O 1
ATOM 1266 N N . PRO A 1 168 ? -7.663 2.862 12.759 1.00 98.56 168 PRO A N 1
ATOM 1267 C CA . PRO A 1 168 ? -9.094 3.098 12.933 1.00 98.56 168 PRO A CA 1
ATOM 1268 C C . PRO A 1 168 ? -9.830 3.448 11.631 1.00 98.56 168 PRO A C 1
ATOM 1270 O O . PRO A 1 168 ? -10.965 2.999 11.452 1.00 98.56 168 PRO A O 1
ATOM 1273 N N . LEU A 1 169 ? -9.219 4.208 10.710 1.00 98.56 169 LEU A N 1
ATOM 1274 C CA . LEU A 1 169 ? -9.821 4.503 9.404 1.00 98.56 169 LEU A CA 1
ATOM 1275 C C . LEU A 1 169 ? -9.920 3.233 8.563 1.00 98.56 169 LEU A C 1
ATOM 1277 O O . LEU A 1 169 ? -10.987 2.928 8.029 1.00 98.56 169 LEU A O 1
ATOM 1281 N N . HIS A 1 170 ? -8.831 2.466 8.483 1.00 98.62 170 HIS A N 1
ATOM 1282 C CA . HIS A 1 170 ? -8.782 1.204 7.749 1.00 98.62 170 HIS A CA 1
ATOM 1283 C C . HIS A 1 170 ? -9.855 0.224 8.229 1.00 98.62 170 HIS A C 1
ATOM 1285 O O . HIS A 1 170 ? -10.629 -0.288 7.418 1.00 98.62 170 HIS A O 1
ATOM 1291 N N . THR A 1 171 ? -9.955 0.015 9.544 1.00 98.62 171 THR A N 1
ATOM 1292 C CA . THR A 1 171 ? -10.969 -0.844 10.163 1.00 98.62 171 THR A CA 1
ATOM 1293 C C . THR A 1 171 ? -12.381 -0.359 9.854 1.00 98.62 171 THR A C 1
ATOM 1295 O O . THR A 1 171 ? -13.234 -1.162 9.469 1.00 98.62 171 THR A O 1
ATOM 1298 N N . ALA A 1 172 ? -12.650 0.940 10.018 1.00 98.69 172 ALA A N 1
ATOM 1299 C CA . ALA A 1 172 ? -13.973 1.504 9.769 1.00 98.69 172 ALA A CA 1
ATOM 1300 C C . ALA A 1 172 ? -14.403 1.310 8.309 1.00 98.69 172 ALA A C 1
ATOM 1302 O O . ALA A 1 172 ? -15.518 0.863 8.047 1.00 98.69 172 ALA A O 1
ATOM 1303 N N . TRP A 1 173 ? -13.506 1.574 7.361 1.00 98.62 173 TRP A N 1
ATOM 1304 C CA . TRP A 1 173 ? -13.793 1.463 5.932 1.00 98.62 173 TRP A CA 1
ATOM 1305 C C . TRP A 1 173 ? -13.924 0.016 5.453 1.00 98.62 173 TRP A C 1
ATOM 1307 O O . TRP A 1 173 ? -14.733 -0.269 4.574 1.00 98.62 173 TRP A O 1
ATOM 1317 N N . LEU A 1 174 ? -13.183 -0.927 6.040 1.00 98.44 174 LEU A N 1
ATOM 1318 C CA . LEU A 1 174 ? -13.391 -2.349 5.757 1.00 98.44 174 LEU A CA 1
ATOM 1319 C C . LEU A 1 174 ? -14.775 -2.832 6.218 1.00 98.44 174 LEU A C 1
ATOM 1321 O O . LEU A 1 174 ? -15.416 -3.596 5.495 1.00 98.44 174 LEU A O 1
ATOM 1325 N N . LYS A 1 175 ? -15.242 -2.366 7.385 1.00 98.12 175 LYS A N 1
ATOM 1326 C CA . LYS A 1 175 ? -16.586 -2.668 7.908 1.00 98.12 175 LYS A CA 1
ATOM 1327 C C . LYS A 1 175 ? -17.686 -2.022 7.070 1.00 98.12 175 LYS A C 1
ATOM 1329 O O . LYS A 1 175 ? -18.674 -2.676 6.764 1.00 98.12 175 LYS A O 1
ATOM 1334 N N . GLU A 1 176 ? -17.499 -0.768 6.653 1.00 97.69 176 GLU A N 1
ATOM 1335 C CA . GLU A 1 176 ? -18.417 -0.051 5.751 1.00 97.69 176 GLU A CA 1
ATOM 1336 C C . GLU A 1 176 ? -18.698 -0.854 4.470 1.00 97.69 176 GLU A C 1
ATOM 1338 O O . GLU A 1 176 ? -19.834 -0.924 4.004 1.00 97.69 176 GLU A O 1
ATOM 1343 N N . LEU A 1 177 ? -17.672 -1.524 3.940 1.00 96.62 177 LEU A N 1
ATOM 1344 C CA . LEU A 1 177 ? -17.762 -2.358 2.743 1.00 96.62 177 LEU A CA 1
ATOM 1345 C C . LEU A 1 177 ? -18.191 -3.811 3.004 1.00 96.62 177 LEU A C 1
AT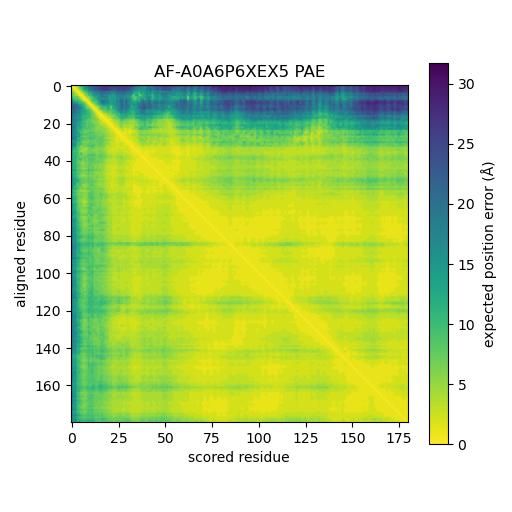OM 1347 O O . LEU A 1 177 ? -18.219 -4.604 2.062 1.00 96.62 177 LEU A O 1
ATOM 1351 N N . ASN A 1 178 ? -18.506 -4.181 4.250 1.00 96.44 178 ASN A N 1
ATOM 1352 C CA . ASN A 1 178 ? -18.792 -5.558 4.673 1.00 96.44 178 ASN A CA 1
ATOM 1353 C C . ASN A 1 178 ? -17.699 -6.564 4.256 1.00 96.44 178 ASN A C 1
ATOM 1355 O O . ASN A 1 178 ? -17.988 -7.695 3.861 1.00 96.44 178 ASN A O 1
ATOM 1359 N N . VAL A 1 179 ? -16.430 -6.145 4.298 1.00 94.62 179 VAL A N 1
ATOM 1360 C CA . VAL A 1 179 ? -15.279 -7.023 4.025 1.00 94.62 179 VAL A CA 1
ATOM 1361 C C . VAL A 1 179 ? -14.876 -7.814 5.275 1.00 94.62 179 VAL A C 1
ATOM 1363 O O . VAL A 1 179 ? -14.348 -8.922 5.152 1.00 94.62 179 VAL A O 1
ATOM 1366 N N . VAL A 1 180 ? -15.110 -7.232 6.455 1.00 94.38 180 VAL A N 1
ATOM 1367 C CA . VAL A 1 180 ? -14.814 -7.777 7.790 1.00 94.38 180 VAL A CA 1
ATOM 1368 C C . VAL A 1 180 ? -15.987 -7.591 8.736 1.00 94.38 180 VAL A C 1
ATOM 1370 O O . VAL A 1 180 ? -16.783 -6.653 8.497 1.00 94.38 180 VAL A O 1
#

Mean predicted aligned error: 5.37 Å

Secondary structure (DSSP, 8-state):
-----EEE--STT-S-TTSPPPP---SS-TT-S-EEESTTHHHHHHHHHHTT---EE--HHHHHHHHHHHHHHHHHHHHHHHHSTT-BHHHHHHHSHHHHHHHHHHHHHHHHHHHT--PPTTHHHHHHHHHHHTTTSBP----GGGTHHHHHHHHHHHHHTTPPPSSHHHHHHHHHTT--

Solvent-accessible surface area (backbone atoms only — not comparable to full-atom values): 9912 Å² total; per-residue (Å²): 137,80,78,73,67,55,67,44,81,35,51,55,72,61,53,61,95,89,50,75,64,37,56,37,51,33,96,81,34,77,72,28,55,20,34,26,30,56,96,56,17,65,62,50,28,51,54,36,43,77,70,74,26,57,45,43,72,39,57,72,66,64,42,50,50,53,43,47,52,52,49,39,44,55,38,24,49,16,46,57,11,49,76,38,86,88,28,20,34,33,47,31,56,72,78,39,39,68,62,38,51,54,44,38,52,40,49,49,51,42,47,22,71,78,65,76,48,82,79,68,85,66,51,68,59,48,49,45,47,49,32,62,80,49,22,84,43,78,37,52,81,59,66,46,78,82,45,51,36,58,62,46,51,52,23,54,51,28,45,76,71,74,42,76,54,65,39,57,68,60,52,52,54,36,42,76,68,66,76,98

Radius of gyration: 16.77 Å; Cα contacts (8 Å, |Δi|>4): 250; chains: 1; bounding box: 40×39×51 Å

pLDDT: mean 88.78, std 15.27, range [27.16, 98.69]